Protein AF-A0A4Z0H446-F1 (afdb_monomer)

Radius of gyration: 36.45 Å; Cα contacts (8 Å, |Δi|>4): 95; chains: 1; bounding box: 100×21×108 Å

Sequence (182 aa):
MSPIDVNIVKSCTGIECVTLKDWFSIIGTILGATLGAGLGSLGSYLLFKRKLSEEGKKTKREFHKEYKRVNKLLELVIDQLDQLYSSWESHKEKKPFLVIVSSLLQRVRKEILNIPHQSIPDDIFDNVEELEDEIGCMEANVNFFHIGGEYVEKPKYLIEFKESLDKIKQLRTEIDKFKKDG

Foldseek 3Di:
DDDDDPPPPPPPPDPVPQDVVNVVVVVVVVVCVCVVVVVVVVVVVVVVVVVVVVLVVVLQVLQCVLVVVLLVLLVVLLVLLVVCLVCLVVVNDDLVSLVVSLVSLVVSLVSLVPRPLSSDDPVLSVLSVLLSVLSVVLSVLSVCVSVCDDPPCSVVSSVVSVVSSVSNVVSSVVVVVSNVPD

Structure (mmCIF, N/CA/C/O backbone):
data_AF-A0A4Z0H446-F1
#
_entry.id   AF-A0A4Z0H446-F1
#
loop_
_atom_site.group_PDB
_atom_site.id
_atom_site.type_symbol
_atom_site.label_atom_id
_atom_site.label_alt_id
_atom_site.label_comp_id
_atom_site.label_asym_id
_atom_site.label_entity_id
_atom_site.label_seq_id
_atom_site.pdbx_PDB_ins_code
_atom_site.Cartn_x
_atom_site.Cartn_y
_atom_site.Cartn_z
_atom_site.occupancy
_atom_site.B_iso_or_equiv
_atom_site.auth_seq_id
_atom_site.auth_comp_id
_atom_site.auth_asym_id
_atom_site.auth_atom_id
_atom_site.pdbx_PDB_model_num
ATOM 1 N N . MET A 1 1 ? -81.234 -6.543 77.496 1.00 43.97 1 MET A N 1
ATOM 2 C CA . MET A 1 1 ? 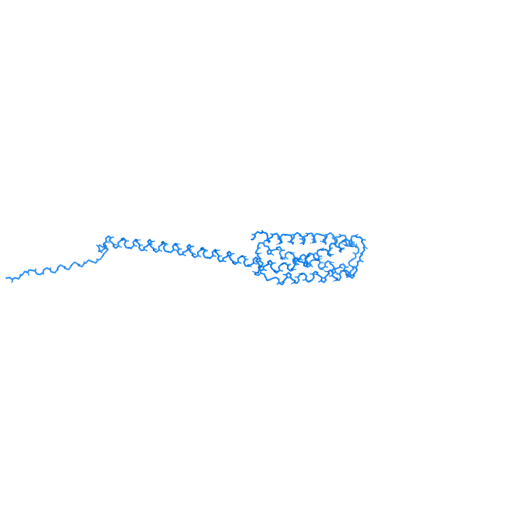-79.917 -6.325 76.861 1.00 43.97 1 MET A CA 1
ATOM 3 C C . MET A 1 1 ? -79.859 -7.129 75.580 1.00 43.97 1 MET A C 1
ATOM 5 O O . MET A 1 1 ? -79.999 -8.340 75.654 1.00 43.97 1 MET A O 1
ATOM 9 N N . SER A 1 2 ? -79.687 -6.459 74.444 1.00 34.81 2 SER A N 1
ATOM 10 C CA . SER A 1 2 ? -78.978 -6.951 73.253 1.00 34.81 2 SER A CA 1
ATOM 11 C C . SER A 1 2 ? -78.765 -5.724 72.357 1.00 34.81 2 SER A C 1
ATOM 13 O O . SER A 1 2 ? -79.753 -5.185 71.857 1.00 34.81 2 SER A O 1
ATOM 15 N N . PRO A 1 3 ? -77.539 -5.185 72.263 1.00 42.91 3 PRO A N 1
ATOM 16 C CA . PRO A 1 3 ? -77.251 -4.054 71.397 1.00 42.91 3 PRO A CA 1
ATOM 17 C C . PRO A 1 3 ? -77.276 -4.492 69.929 1.00 42.91 3 PRO A C 1
ATOM 19 O O . PRO A 1 3 ? -76.995 -5.641 69.600 1.00 42.91 3 PRO A O 1
ATOM 22 N N . ILE A 1 4 ? -77.660 -3.552 69.072 1.00 44.28 4 ILE A N 1
ATOM 23 C CA . ILE A 1 4 ? -77.729 -3.694 67.619 1.00 44.28 4 ILE A CA 1
ATOM 24 C C . ILE A 1 4 ? -76.317 -3.951 67.089 1.00 44.28 4 ILE A C 1
ATOM 26 O O . ILE A 1 4 ? -75.435 -3.110 67.261 1.00 44.28 4 ILE A O 1
ATOM 30 N N . ASP A 1 5 ? -76.122 -5.091 66.432 1.00 38.31 5 ASP A N 1
ATOM 31 C CA . ASP A 1 5 ? -74.859 -5.439 65.788 1.00 38.31 5 ASP A CA 1
ATOM 32 C C . ASP A 1 5 ? -74.827 -4.803 64.391 1.00 38.31 5 ASP A C 1
ATOM 34 O O . ASP A 1 5 ? -75.342 -5.340 63.406 1.00 38.31 5 ASP A O 1
ATOM 38 N N . VAL A 1 6 ? -74.305 -3.577 64.313 1.00 41.94 6 VAL A N 1
ATOM 39 C CA . VAL A 1 6 ? -74.089 -2.892 63.035 1.00 41.94 6 VAL A CA 1
ATOM 40 C C . VAL A 1 6 ? -72.773 -3.401 62.457 1.00 41.94 6 VAL A C 1
ATOM 42 O O . VAL A 1 6 ? -71.707 -2.842 62.709 1.00 41.94 6 VAL A O 1
ATOM 45 N N . ASN A 1 7 ? -72.848 -4.453 61.644 1.00 41.09 7 ASN A N 1
ATOM 46 C CA . ASN A 1 7 ? -71.758 -4.818 60.745 1.00 41.09 7 ASN A CA 1
ATOM 47 C C . ASN A 1 7 ? -71.594 -3.706 59.698 1.00 41.09 7 ASN A C 1
ATOM 49 O O . ASN A 1 7 ? -72.252 -3.700 58.657 1.00 41.09 7 ASN A O 1
ATOM 53 N N . ILE A 1 8 ? -70.716 -2.740 59.973 1.00 39.78 8 ILE A N 1
ATOM 54 C CA . ILE A 1 8 ? -70.256 -1.781 58.969 1.00 39.78 8 ILE A CA 1
ATOM 55 C C . ILE A 1 8 ? -69.277 -2.523 58.055 1.00 39.78 8 ILE A C 1
ATOM 57 O O . ILE A 1 8 ? -68.061 -2.477 58.234 1.00 39.78 8 ILE A O 1
ATOM 61 N N . VAL A 1 9 ? -69.809 -3.207 57.045 1.00 42.16 9 VAL A N 1
ATOM 62 C CA . VAL A 1 9 ? -69.011 -3.650 55.902 1.00 42.16 9 VAL A CA 1
ATOM 63 C C . VAL A 1 9 ? -68.711 -2.408 55.064 1.00 42.16 9 VAL A C 1
ATOM 65 O O . VAL A 1 9 ? -69.478 -2.033 54.182 1.00 42.16 9 VAL A O 1
ATOM 68 N N . LYS A 1 10 ? -67.593 -1.728 55.342 1.00 43.06 10 LYS A N 1
ATOM 69 C CA . LYS A 1 10 ? -67.009 -0.779 54.382 1.00 43.06 10 LYS A CA 1
ATOM 70 C C . LYS A 1 10 ? -66.314 -1.585 53.286 1.00 43.06 10 LYS A C 1
ATOM 72 O O . LYS A 1 10 ? -65.097 -1.738 53.285 1.00 43.06 10 LYS A O 1
ATOM 77 N N . SER A 1 11 ? -67.101 -2.124 52.357 1.00 46.75 11 SER A N 1
ATOM 78 C CA . SER A 1 11 ? -66.591 -2.589 51.071 1.00 46.75 11 SER A CA 1
ATOM 79 C C . SER A 1 11 ? -66.162 -1.363 50.271 1.00 46.75 11 SER A C 1
ATOM 81 O O . SER A 1 11 ? -66.987 -0.648 49.707 1.00 46.75 11 SER A O 1
ATOM 83 N N . CYS A 1 12 ? -64.870 -1.082 50.275 1.00 52.16 12 CYS A N 1
ATOM 84 C CA . CYS A 1 12 ? -64.297 -0.012 49.482 1.00 52.16 12 CYS A CA 1
ATOM 85 C C . CYS A 1 12 ? -63.744 -0.646 48.200 1.00 52.16 12 CYS A C 1
ATOM 87 O O . CYS A 1 12 ? -62.618 -1.135 48.163 1.00 52.16 12 CYS A O 1
ATOM 89 N N . THR A 1 13 ? -64.591 -0.747 47.176 1.00 46.06 13 THR A N 1
ATOM 90 C CA . THR A 1 13 ? -64.233 -1.270 45.851 1.00 46.06 13 THR A CA 1
ATOM 91 C C . THR A 1 13 ? -64.286 -0.132 44.842 1.00 46.06 13 THR A C 1
ATOM 93 O O . THR A 1 13 ? -65.369 0.351 44.522 1.00 46.06 13 THR A O 1
ATOM 96 N N . GLY A 1 14 ? -63.120 0.293 44.353 1.00 50.00 14 GLY A N 1
ATOM 97 C CA . GLY A 1 14 ? -62.977 1.353 43.353 1.00 50.00 14 GLY A CA 1
ATOM 98 C C . GLY A 1 14 ? -61.793 2.286 43.628 1.00 50.00 14 GLY A C 1
ATOM 99 O O . GLY A 1 14 ? -61.148 2.207 44.671 1.00 50.00 14 GLY A O 1
ATOM 100 N N . ILE A 1 15 ? -61.528 3.186 42.675 1.00 49.28 15 ILE A N 1
ATOM 101 C CA . ILE A 1 15 ? -60.398 4.143 42.634 1.00 49.28 15 ILE A CA 1
ATOM 102 C C . ILE A 1 15 ? -60.353 5.074 43.872 1.00 49.28 15 ILE A C 1
ATOM 104 O O . ILE A 1 15 ? -59.318 5.658 44.178 1.00 49.28 15 ILE A O 1
ATOM 108 N N . GLU A 1 16 ? -61.440 5.156 44.641 1.00 46.00 16 GLU A N 1
ATOM 109 C CA . GLU A 1 16 ? -61.551 5.946 45.876 1.00 46.00 16 GLU A CA 1
ATOM 110 C C . GLU A 1 16 ? -60.847 5.325 47.097 1.00 46.00 16 GLU A C 1
ATOM 112 O O . GLU A 1 16 ? -60.746 5.972 48.137 1.00 46.00 16 GLU A O 1
ATOM 117 N N . CYS A 1 17 ? -60.314 4.103 46.977 1.00 52.38 17 CYS A N 1
ATOM 118 C CA . CYS A 1 17 ? -59.539 3.447 48.035 1.00 52.38 17 CYS A CA 1
ATOM 119 C C . CYS A 1 17 ? -58.01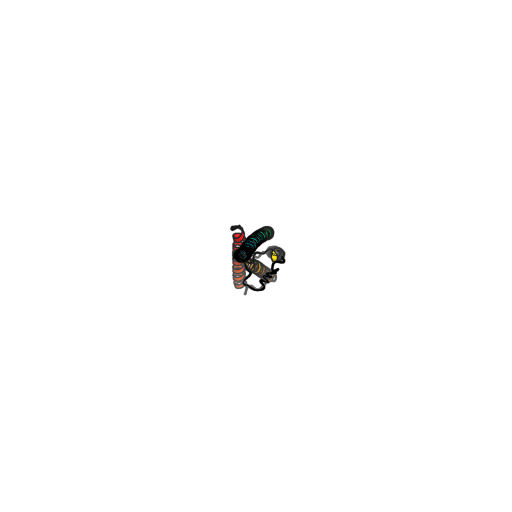4 3.504 47.839 1.00 52.38 17 CYS A C 1
ATOM 121 O O . CYS A 1 17 ? -57.271 2.758 48.475 1.00 52.38 17 CYS A O 1
ATOM 123 N N . VAL A 1 18 ? -57.538 4.394 46.967 1.00 49.47 18 VAL A N 1
ATOM 124 C CA . VAL A 1 18 ? -56.108 4.662 46.788 1.00 49.47 18 VAL A CA 1
ATOM 125 C C . VAL A 1 18 ? -55.708 5.742 47.787 1.00 49.47 18 VAL A C 1
ATOM 127 O O . VAL A 1 18 ? -56.074 6.910 47.641 1.00 49.47 18 VAL A O 1
ATOM 130 N N . THR A 1 19 ? -54.970 5.370 48.833 1.00 58.97 19 THR A N 1
ATOM 131 C CA . THR A 1 19 ? -54.455 6.372 49.772 1.00 58.97 19 THR A CA 1
ATOM 132 C C . THR A 1 19 ? -53.406 7.241 49.071 1.00 58.97 19 THR A C 1
ATOM 134 O O . THR A 1 19 ? -52.717 6.784 48.162 1.00 58.97 19 THR A O 1
ATOM 137 N N . LEU A 1 20 ? -53.230 8.502 49.490 1.00 54.22 20 LEU A N 1
ATOM 138 C CA . LEU A 1 20 ? -52.170 9.393 48.967 1.00 54.22 20 LEU A CA 1
ATOM 139 C C . LEU A 1 20 ? -50.789 8.707 48.930 1.00 54.22 20 LEU A C 1
ATOM 141 O O . LEU A 1 20 ? -49.980 8.966 48.043 1.00 54.22 20 LEU A O 1
ATOM 145 N N . LYS A 1 21 ? -50.546 7.785 49.866 1.00 54.09 21 LYS A N 1
ATOM 146 C CA . LYS A 1 21 ? -49.335 6.968 49.967 1.00 54.09 21 LYS A CA 1
ATOM 147 C C . LYS A 1 21 ? -49.141 6.023 48.770 1.00 54.09 21 LYS A C 1
ATOM 149 O O . LYS A 1 21 ? -48.014 5.868 48.305 1.00 54.09 21 LYS A O 1
ATOM 154 N N . ASP A 1 22 ? -50.222 5.460 48.238 1.00 56.09 22 ASP A N 1
ATOM 155 C CA . ASP A 1 22 ? -50.202 4.578 47.066 1.00 56.09 22 ASP A CA 1
ATOM 156 C C . ASP A 1 22 ? -49.914 5.373 45.783 1.00 56.09 22 ASP A C 1
ATOM 158 O O . ASP A 1 22 ? -49.129 4.931 44.946 1.00 56.09 22 ASP A O 1
ATOM 162 N N . TRP A 1 23 ? -50.434 6.603 45.674 1.00 55.50 23 TRP A N 1
ATOM 163 C CA . TRP A 1 23 ? -50.084 7.529 44.587 1.00 55.50 23 TRP A CA 1
ATOM 164 C C . TRP A 1 23 ? -48.593 7.888 44.581 1.00 55.50 23 TRP A C 1
ATOM 166 O O . TRP A 1 23 ? -47.945 7.815 43.534 1.00 55.50 23 TRP A O 1
ATOM 176 N N . PHE A 1 24 ? -48.015 8.216 45.742 1.00 55.47 24 PHE A N 1
ATOM 177 C CA . PHE A 1 24 ? -46.575 8.479 45.853 1.00 55.47 24 PHE A CA 1
ATOM 178 C C . PHE A 1 24 ? -45.726 7.241 45.543 1.00 55.47 24 PHE A C 1
ATOM 180 O O . PHE A 1 24 ? -44.669 7.370 44.926 1.00 55.47 24 PHE A O 1
ATOM 187 N N . SER A 1 25 ? -46.192 6.045 45.911 1.00 57.53 25 SER A N 1
ATOM 188 C CA . SER A 1 25 ? -45.513 4.786 45.589 1.00 57.53 25 SER A CA 1
ATOM 189 C C . SER A 1 25 ? -45.514 4.500 44.084 1.00 57.53 25 SER A C 1
ATOM 191 O O . SER A 1 25 ? -44.487 4.113 43.526 1.00 57.53 25 SER A O 1
ATOM 193 N N . ILE A 1 26 ? -46.639 4.733 43.400 1.00 55.28 26 ILE A N 1
ATOM 194 C CA . ILE A 1 26 ? -46.759 4.565 41.945 1.00 55.28 26 ILE A CA 1
ATOM 195 C C . ILE A 1 26 ? -45.864 5.576 41.214 1.00 55.28 26 ILE A C 1
ATOM 197 O O . ILE A 1 26 ? -45.078 5.183 40.352 1.00 55.28 26 ILE A O 1
ATOM 201 N N . ILE A 1 27 ? -45.897 6.856 41.601 1.00 59.38 27 ILE A N 1
ATOM 202 C CA . ILE A 1 27 ? -45.040 7.898 41.009 1.00 59.38 27 ILE A CA 1
ATOM 203 C C . ILE A 1 27 ? -43.555 7.602 41.271 1.00 59.38 27 ILE A C 1
ATOM 205 O O . ILE A 1 27 ? -42.738 7.699 40.357 1.00 59.38 27 ILE A O 1
ATOM 209 N N . GLY A 1 28 ? -43.201 7.183 42.489 1.00 54.12 28 GLY A N 1
ATOM 210 C CA . GLY A 1 28 ? -41.834 6.811 42.858 1.00 54.12 28 GLY A CA 1
ATOM 211 C C . GLY A 1 28 ? -41.315 5.596 42.089 1.00 54.12 28 GLY A C 1
ATOM 212 O O . GLY A 1 28 ? -40.151 5.570 41.697 1.00 54.12 28 GLY A O 1
ATOM 213 N N . THR A 1 29 ? -42.183 4.627 41.797 1.00 60.09 29 THR A N 1
ATOM 214 C CA . THR A 1 29 ? -41.830 3.440 41.004 1.00 60.09 29 THR A CA 1
ATOM 215 C C . THR A 1 29 ? -41.655 3.792 39.527 1.00 60.09 29 THR A C 1
ATOM 217 O O . THR A 1 29 ? -40.709 3.322 38.902 1.00 60.09 29 THR A O 1
ATOM 220 N N . ILE A 1 30 ? -42.496 4.672 38.972 1.00 52.66 30 ILE A N 1
ATOM 221 C CA . ILE A 1 30 ? -42.366 5.157 37.587 1.00 52.66 30 ILE A CA 1
ATOM 222 C C . ILE A 1 30 ? -41.094 6.004 37.423 1.00 52.66 30 ILE A C 1
ATOM 224 O O . ILE A 1 30 ? -40.336 5.797 36.473 1.00 52.66 30 ILE A O 1
ATOM 228 N N . LEU A 1 31 ? -40.813 6.918 38.357 1.00 51.50 31 LEU A N 1
ATOM 229 C CA . LEU A 1 31 ? -39.588 7.728 38.355 1.00 51.50 31 LEU A CA 1
ATOM 230 C C . LEU A 1 31 ? -38.332 6.876 38.586 1.00 51.50 31 LEU A C 1
ATOM 232 O O . LEU A 1 31 ? -37.331 7.055 37.900 1.00 51.50 31 LEU A O 1
ATOM 236 N N . GLY A 1 32 ? -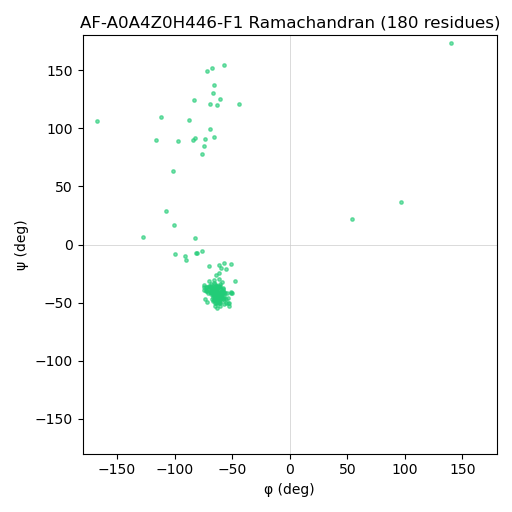38.387 5.907 39.501 1.00 55.62 32 GLY A N 1
ATOM 237 C CA . GLY A 1 32 ? -37.297 4.961 39.739 1.00 55.62 32 GLY A CA 1
ATOM 238 C C . GLY A 1 32 ? -37.021 4.063 38.532 1.00 55.62 32 GLY A C 1
ATOM 239 O O . GLY A 1 32 ? -35.865 3.863 38.169 1.00 55.62 32 GLY A O 1
ATOM 240 N N . ALA A 1 33 ? -38.067 3.577 37.858 1.00 56.19 33 ALA A N 1
ATOM 241 C CA . ALA A 1 33 ? -37.942 2.762 36.653 1.00 56.19 33 ALA A CA 1
ATOM 242 C C . ALA A 1 33 ? -37.400 3.566 35.462 1.00 56.19 33 ALA A C 1
ATOM 244 O O . ALA A 1 33 ? -36.548 3.070 34.731 1.00 56.19 33 ALA A O 1
ATOM 245 N N . THR A 1 34 ? -37.838 4.814 35.278 1.00 56.41 34 THR A N 1
ATOM 246 C CA . THR A 1 34 ? -37.353 5.687 34.192 1.00 56.41 34 THR A CA 1
ATOM 247 C C . THR A 1 34 ? -35.926 6.171 34.421 1.00 56.41 34 THR A C 1
ATOM 249 O O . THR A 1 34 ? -35.131 6.155 33.485 1.00 56.41 34 THR A O 1
ATOM 252 N N . LEU A 1 35 ? -35.551 6.526 35.654 1.00 56.50 35 LEU A N 1
ATOM 253 C CA . LEU A 1 35 ? -34.166 6.858 35.998 1.00 56.50 35 LEU A CA 1
ATOM 254 C C . LEU A 1 35 ? -33.258 5.624 35.938 1.00 56.50 35 LEU A C 1
ATOM 256 O O . LEU A 1 35 ? -32.149 5.711 35.419 1.00 56.50 35 LEU A O 1
ATOM 260 N N . GLY A 1 36 ? -33.734 4.466 36.402 1.00 59.03 36 GLY A N 1
ATOM 261 C CA . GLY A 1 36 ? -33.017 3.194 36.311 1.00 59.03 36 GLY A CA 1
ATOM 262 C C . GLY A 1 36 ? -32.798 2.744 34.864 1.00 59.03 36 GLY A C 1
ATOM 263 O O . GLY A 1 36 ? -31.685 2.366 34.502 1.00 59.03 36 GLY A O 1
ATOM 264 N N . ALA A 1 37 ? -33.816 2.859 34.007 1.00 59.25 37 ALA A N 1
ATOM 265 C CA . ALA A 1 37 ? -33.705 2.585 32.574 1.00 59.25 37 ALA A CA 1
ATOM 266 C C . ALA A 1 37 ? -32.840 3.631 31.850 1.00 59.25 37 ALA A C 1
ATOM 268 O O . ALA A 1 37 ? -32.027 3.278 30.997 1.00 59.25 37 ALA A O 1
ATOM 269 N N . GLY A 1 38 ? -32.951 4.909 32.224 1.00 57.12 38 GLY A N 1
ATOM 270 C CA . GLY A 1 38 ? -32.124 5.995 31.700 1.00 57.12 38 GLY A CA 1
ATOM 271 C C . GLY A 1 38 ? -30.642 5.783 32.007 1.00 57.12 38 GLY A C 1
ATOM 272 O O . GLY A 1 38 ? -29.819 5.776 31.095 1.00 57.12 38 GLY A O 1
ATOM 273 N N . LEU A 1 39 ? -30.300 5.501 33.264 1.00 60.22 39 LEU A N 1
ATOM 274 C CA . LEU A 1 39 ? -28.931 5.193 33.687 1.00 60.22 39 LEU A CA 1
ATOM 275 C C . LEU A 1 39 ? -28.429 3.861 33.114 1.00 60.22 39 LEU A C 1
ATOM 277 O O . LEU A 1 39 ? -27.267 3.772 32.721 1.00 60.22 39 LEU A O 1
ATOM 281 N N . GLY A 1 40 ? -29.296 2.851 32.998 1.00 64.50 40 GLY A N 1
ATOM 282 C CA . GLY A 1 40 ? -28.973 1.578 32.352 1.00 64.50 40 GLY A CA 1
ATOM 283 C C . GLY A 1 40 ? -28.645 1.737 30.864 1.00 64.50 40 GLY A C 1
ATOM 284 O O . GLY A 1 40 ? -27.652 1.187 30.387 1.00 64.50 40 GLY A O 1
ATOM 285 N N . SER A 1 41 ? -29.422 2.546 30.138 1.00 66.62 41 SER A N 1
ATOM 286 C CA . SER A 1 41 ? -29.190 2.839 28.717 1.00 66.62 41 SER A CA 1
ATOM 287 C C . SER A 1 41 ? -27.934 3.687 28.489 1.00 66.62 41 SER A C 1
ATOM 289 O O . SER A 1 41 ? -27.140 3.371 27.607 1.00 66.62 41 SER A O 1
ATOM 291 N N . LEU A 1 42 ? -27.683 4.693 29.336 1.00 66.62 42 LEU A N 1
ATOM 292 C CA . LEU A 1 42 ? -26.456 5.496 29.319 1.00 66.62 42 LEU A CA 1
ATOM 293 C C . LEU A 1 42 ? -25.217 4.659 29.656 1.00 66.62 42 LEU A C 1
ATOM 295 O O . LEU A 1 42 ? -24.189 4.788 28.993 1.00 66.62 42 LEU A O 1
ATOM 299 N N . GLY A 1 43 ? -25.315 3.769 30.647 1.00 68.56 43 GLY A N 1
ATOM 300 C CA . GLY A 1 43 ? -24.253 2.824 30.990 1.00 68.56 43 GLY A CA 1
ATOM 301 C C . GLY A 1 43 ? -23.949 1.861 29.841 1.00 68.56 43 GLY A C 1
ATOM 302 O O . GLY A 1 43 ? -22.788 1.688 29.474 1.00 68.56 43 GLY A O 1
ATOM 303 N N . SER A 1 44 ? -24.985 1.296 29.213 1.00 68.62 44 SER A N 1
ATOM 304 C CA . SER A 1 44 ? -24.850 0.438 28.029 1.00 68.62 44 SER A CA 1
ATOM 305 C C . SER A 1 44 ? -24.230 1.188 26.844 1.00 68.62 44 SER A C 1
ATOM 307 O O . SER A 1 44 ? -23.298 0.683 26.221 1.00 68.62 44 SER A O 1
ATOM 309 N N . TYR A 1 45 ? -24.660 2.427 26.591 1.00 71.25 45 TYR A N 1
ATOM 310 C CA . TYR A 1 45 ? -24.100 3.287 25.549 1.00 71.25 45 TYR A CA 1
ATOM 311 C C . TYR A 1 45 ? -22.617 3.602 25.785 1.00 71.25 45 TYR A C 1
ATOM 313 O O . TYR A 1 45 ? -21.811 3.507 24.860 1.00 71.25 45 TYR A O 1
ATOM 321 N N . LEU A 1 46 ? -22.222 3.933 27.019 1.00 75.25 46 LEU A N 1
ATOM 322 C CA . LEU A 1 46 ? -20.821 4.190 27.365 1.00 75.25 46 LEU A CA 1
ATOM 323 C C . LEU A 1 46 ? -19.947 2.941 27.202 1.00 75.25 46 LEU A C 1
ATOM 325 O O . LEU A 1 46 ? -18.836 3.039 26.678 1.00 75.25 46 LEU A O 1
ATOM 329 N N . LEU A 1 47 ? -20.447 1.769 27.607 1.00 74.50 47 LEU A N 1
ATOM 330 C CA . LEU A 1 47 ? -19.755 0.492 27.413 1.00 74.50 47 LEU A CA 1
ATOM 331 C C . LEU A 1 47 ? -19.622 0.142 25.928 1.00 74.50 47 LEU A C 1
ATOM 333 O O . LEU A 1 47 ? -18.541 -0.246 25.488 1.00 74.50 47 LEU A O 1
ATOM 337 N N . PHE A 1 48 ? -20.684 0.337 25.146 1.00 73.19 48 PHE A N 1
ATOM 338 C CA . PHE A 1 48 ? -20.671 0.133 23.700 1.00 73.19 48 PHE A CA 1
ATOM 339 C C . PHE A 1 48 ? -19.677 1.072 23.009 1.00 73.19 48 PHE A C 1
ATOM 341 O O . PHE A 1 48 ? -18.821 0.621 22.250 1.00 73.19 48 PHE A O 1
ATOM 348 N N . LYS A 1 49 ? -19.701 2.366 23.348 1.00 74.38 49 LYS A 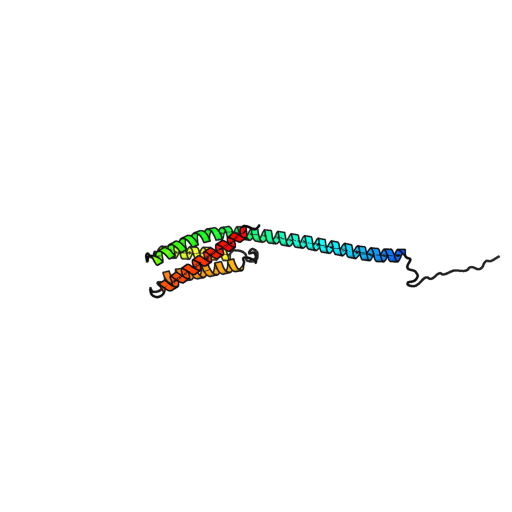N 1
ATOM 349 C CA . LYS A 1 49 ? -18.759 3.363 22.825 1.00 74.38 49 LYS A CA 1
ATOM 350 C C . LYS A 1 49 ? -17.309 3.015 23.166 1.00 74.38 49 LYS A C 1
ATOM 352 O O . LYS A 1 49 ? -16.423 3.161 22.326 1.00 74.38 49 LYS A O 1
ATOM 357 N N . ARG A 1 50 ? -17.054 2.538 24.389 1.00 79.06 50 ARG A N 1
ATOM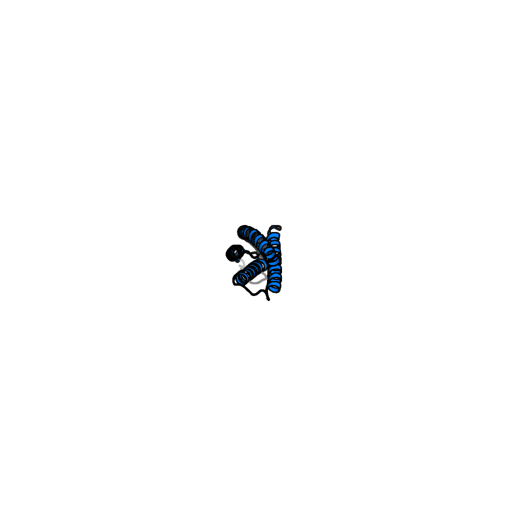 358 C CA . ARG A 1 50 ? -15.723 2.081 24.804 1.00 79.06 50 ARG A CA 1
ATOM 359 C C . ARG A 1 50 ? -15.279 0.856 24.008 1.00 79.06 50 ARG A C 1
ATOM 361 O O . ARG A 1 50 ? -14.150 0.846 23.530 1.00 79.06 50 ARG A O 1
ATOM 368 N N . LYS A 1 51 ? -16.165 -0.125 23.822 1.00 76.00 51 LYS A N 1
ATOM 369 C CA . LYS A 1 51 ? -15.888 -1.330 23.033 1.00 76.00 51 LYS A CA 1
ATOM 370 C C . LYS A 1 51 ? -15.548 -0.990 21.579 1.00 76.00 51 LYS A C 1
ATOM 372 O O . LYS A 1 51 ? -14.515 -1.437 21.102 1.00 76.00 51 LYS A O 1
ATOM 377 N N . LEU A 1 52 ? -16.325 -0.119 20.929 1.00 79.62 52 LEU A N 1
ATOM 378 C CA . LEU A 1 52 ? -16.024 0.365 19.574 1.00 79.62 52 LEU A CA 1
ATOM 379 C C . LEU A 1 52 ? -14.661 1.067 19.495 1.00 79.62 52 LEU A C 1
ATOM 381 O O . LEU A 1 52 ? -13.903 0.869 18.549 1.00 79.62 52 LEU A O 1
ATOM 385 N N . SER A 1 53 ? -14.317 1.872 20.505 1.00 79.19 53 SER A N 1
ATOM 386 C CA . SER A 1 53 ? -13.009 2.533 20.562 1.00 79.19 53 SER A CA 1
ATOM 387 C C . SER A 1 53 ? -11.855 1.537 20.732 1.00 79.19 53 SER A C 1
ATOM 389 O O . SER A 1 53 ? -10.805 1.698 20.108 1.00 79.19 53 SER A O 1
ATOM 391 N N . G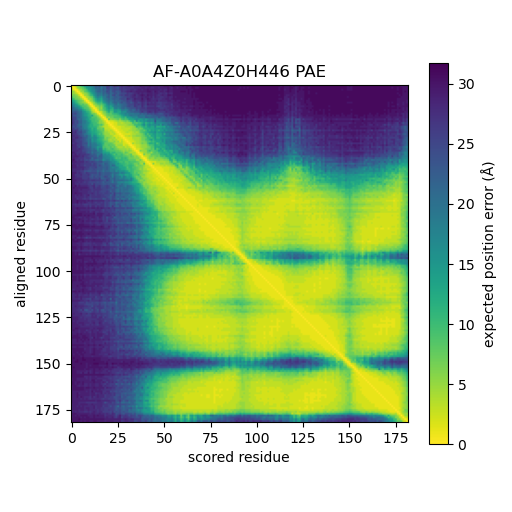LU A 1 54 ? -12.026 0.513 21.570 1.00 81.94 54 GLU A N 1
ATOM 392 C CA . GLU A 1 54 ? -11.031 -0.544 21.779 1.00 81.94 54 GLU A CA 1
ATOM 393 C C . GLU A 1 54 ? -10.868 -1.427 20.532 1.00 81.94 54 GLU A C 1
ATOM 395 O O . GLU A 1 54 ? -9.735 -1.727 20.150 1.00 81.94 54 GLU A O 1
ATOM 400 N N . GLU A 1 55 ? -11.968 -1.767 19.855 1.00 80.31 55 GLU A N 1
ATOM 401 C CA . GLU A 1 55 ? -11.965 -2.481 18.573 1.00 80.31 55 GLU A CA 1
ATOM 402 C C . GLU A 1 55 ? -11.251 -1.667 17.491 1.00 80.31 55 GLU A C 1
ATOM 404 O O . GLU A 1 55 ? -10.299 -2.165 16.897 1.00 80.31 55 GLU A O 1
ATOM 409 N N . GLY A 1 56 ? -11.581 -0.381 17.329 1.00 78.88 56 GLY A N 1
ATOM 410 C CA . GLY A 1 56 ? -10.890 0.493 16.376 1.00 78.88 56 GLY A CA 1
ATOM 411 C C . GLY A 1 56 ? -9.383 0.593 16.644 1.00 78.88 56 GLY A C 1
ATOM 412 O O . GLY A 1 56 ? -8.573 0.504 15.722 1.00 78.88 56 GLY A O 1
ATOM 413 N N . LYS A 1 57 ? -8.965 0.698 17.914 1.00 82.19 57 LYS A N 1
ATOM 414 C CA . LYS A 1 57 ? -7.535 0.680 18.285 1.00 82.19 57 LYS A CA 1
ATOM 415 C C . LYS A 1 57 ? -6.863 -0.648 17.945 1.00 82.19 57 LYS A C 1
ATOM 417 O O . LYS A 1 57 ? -5.695 -0.650 17.550 1.00 82.19 57 LYS A O 1
ATOM 422 N N . LYS A 1 58 ? -7.563 -1.768 18.125 1.00 84.25 58 LYS A N 1
ATOM 423 C CA . LYS A 1 58 ? -7.057 -3.099 17.785 1.00 84.25 58 LYS A CA 1
ATOM 424 C C . LYS A 1 58 ? -6.879 -3.240 16.272 1.00 84.25 58 LYS A C 1
ATOM 426 O O . LYS A 1 58 ? -5.774 -3.573 15.854 1.00 84.25 58 LYS A O 1
ATOM 431 N N . THR A 1 59 ? -7.888 -2.874 15.481 1.00 84.44 59 THR A N 1
ATOM 432 C CA . THR A 1 59 ? -7.836 -2.866 14.010 1.00 84.44 59 THR A CA 1
ATOM 433 C C . THR A 1 59 ? -6.662 -2.028 13.503 1.00 84.44 59 THR A C 1
ATOM 435 O O . THR A 1 59 ? -5.811 -2.537 12.780 1.00 84.44 59 THR A O 1
ATOM 438 N N . LYS A 1 60 ? -6.502 -0.785 13.989 1.00 86.12 60 LYS A N 1
ATOM 439 C CA . LYS A 1 60 ? -5.362 0.077 13.615 1.00 86.12 60 LYS A CA 1
ATOM 440 C C . LYS A 1 60 ? -3.999 -0.553 13.931 1.00 86.12 60 LYS A C 1
ATOM 442 O O . LYS A 1 60 ? -3.056 -0.423 13.150 1.00 86.12 60 LYS A O 1
ATOM 447 N N . ARG A 1 61 ? -3.864 -1.226 15.081 1.00 86.44 61 ARG A N 1
ATOM 448 C CA . ARG A 1 61 ? -2.614 -1.903 15.474 1.00 86.44 61 ARG A CA 1
ATOM 449 C C . ARG A 1 61 ? -2.313 -3.114 14.598 1.00 86.44 61 ARG A C 1
ATOM 451 O O . ARG A 1 61 ? -1.155 -3.306 14.225 1.00 86.44 61 ARG A O 1
ATOM 458 N N . GLU A 1 62 ? -3.325 -3.921 14.301 1.00 87.62 62 GLU A N 1
ATOM 459 C CA . GLU A 1 62 ? -3.201 -5.087 13.425 1.00 87.62 62 GLU A CA 1
ATOM 460 C C . GLU A 1 62 ? -2.820 -4.652 12.009 1.00 87.62 62 GLU A C 1
ATOM 462 O O . GLU A 1 62 ? -1.795 -5.111 11.502 1.00 87.62 62 GLU A O 1
ATOM 467 N N . PHE A 1 63 ? -3.520 -3.658 11.452 1.00 90.75 63 PHE A N 1
ATOM 468 C CA . PHE A 1 63 ? -3.163 -3.043 10.176 1.00 90.75 63 PHE A CA 1
ATOM 469 C C . PHE A 1 63 ? -1.713 -2.568 10.147 1.00 90.75 63 PHE A C 1
ATOM 471 O O . PHE A 1 63 ? -0.945 -2.943 9.267 1.00 90.75 63 PHE A O 1
ATOM 478 N N . HIS A 1 64 ? -1.300 -1.767 11.136 1.00 89.50 64 HIS A N 1
ATOM 479 C CA . HIS A 1 64 ? 0.054 -1.217 11.184 1.00 89.50 64 HIS A CA 1
ATOM 480 C C . HIS A 1 64 ? 1.114 -2.319 11.156 1.00 89.50 64 HIS A C 1
ATOM 482 O O . HIS A 1 64 ? 2.157 -2.165 10.518 1.00 89.50 64 HIS A O 1
ATOM 488 N N . LYS A 1 65 ? 0.878 -3.415 11.883 1.00 88.62 65 LYS A N 1
ATOM 489 C CA . LYS A 1 65 ? 1.808 -4.539 11.954 1.00 88.62 65 LYS A CA 1
ATOM 490 C C . LYS A 1 65 ? 1.983 -5.199 10.588 1.00 88.62 65 LYS A C 1
ATOM 492 O O . LYS A 1 65 ? 3.129 -5.438 10.201 1.00 88.62 65 LYS A O 1
ATOM 497 N N . GLU A 1 66 ? 0.889 -5.459 9.878 1.00 89.00 66 GLU A N 1
ATOM 498 C CA . GLU A 1 66 ? 0.940 -6.080 8.552 1.00 89.00 66 GLU A CA 1
ATOM 499 C C . GLU A 1 66 ? 1.477 -5.098 7.501 1.00 89.00 66 GLU A C 1
ATOM 501 O O . GLU A 1 66 ? 2.488 -5.376 6.849 1.00 89.00 66 GLU A O 1
ATOM 506 N N . TYR A 1 67 ? 0.938 -3.877 7.446 1.00 91.69 67 TYR A N 1
ATOM 507 C CA . TYR A 1 67 ? 1.370 -2.846 6.502 1.00 91.69 67 TYR A CA 1
ATOM 508 C C . TYR A 1 67 ? 2.840 -2.442 6.683 1.00 91.69 67 TYR A C 1
ATOM 510 O O . TYR A 1 67 ? 3.519 -2.109 5.720 1.00 91.69 67 TYR A O 1
ATOM 518 N N . LYS A 1 68 ? 3.413 -2.518 7.894 1.00 90.06 68 LYS A N 1
ATOM 519 C CA . LYS A 1 68 ? 4.848 -2.243 8.107 1.00 90.06 68 LYS A CA 1
ATOM 520 C C . LYS A 1 68 ? 5.759 -3.169 7.296 1.00 90.06 68 LYS A C 1
ATOM 522 O O . LYS A 1 68 ? 6.857 -2.750 6.928 1.00 90.06 68 LYS A O 1
ATOM 527 N N . ARG A 1 69 ? 5.353 -4.419 7.054 1.00 86.69 69 ARG A N 1
ATOM 528 C CA . ARG A 1 69 ? 6.124 -5.363 6.229 1.00 86.69 69 ARG A CA 1
ATOM 529 C C . ARG A 1 69 ? 6.024 -4.986 4.758 1.00 86.69 69 ARG A C 1
ATOM 531 O O . ARG A 1 69 ? 7.057 -4.866 4.104 1.00 86.69 69 ARG A O 1
ATOM 538 N N . VAL A 1 70 ? 4.805 -4.713 4.300 1.00 92.00 70 VAL A N 1
ATOM 539 C CA . VAL A 1 70 ? 4.516 -4.248 2.941 1.00 92.00 70 VAL A CA 1
ATOM 540 C C . VAL A 1 70 ? 5.271 -2.959 2.631 1.00 92.00 70 VAL A C 1
ATOM 542 O O . VAL A 1 70 ? 5.964 -2.887 1.624 1.00 92.00 70 VAL A O 1
ATOM 545 N N . ASN A 1 71 ? 5.249 -1.984 3.541 1.00 91.69 71 ASN A N 1
ATOM 546 C CA . ASN A 1 71 ? 5.886 -0.682 3.357 1.00 91.69 71 ASN A CA 1
ATOM 547 C C . ASN A 1 71 ? 7.393 -0.775 3.088 1.00 91.69 71 ASN A C 1
ATOM 549 O O . ASN A 1 71 ? 7.920 -0.057 2.248 1.00 91.69 71 ASN A O 1
ATOM 553 N N . LYS A 1 72 ? 8.095 -1.699 3.755 1.00 89.75 72 LYS A N 1
ATOM 554 C CA . LYS A 1 72 ? 9.525 -1.925 3.494 1.00 89.75 72 LYS A CA 1
ATOM 555 C C . LYS A 1 72 ? 9.781 -2.475 2.095 1.00 89.75 72 LYS A C 1
ATOM 557 O O . LYS A 1 72 ? 10.793 -2.157 1.485 1.00 89.75 72 LYS A O 1
ATOM 562 N N . LEU A 1 73 ? 8.897 -3.341 1.604 1.00 90.19 73 LEU A N 1
ATOM 563 C CA . LEU A 1 73 ? 9.011 -3.873 0.250 1.00 90.19 73 LEU A CA 1
ATOM 564 C C . LEU A 1 73 ? 8.611 -2.818 -0.790 1.00 90.19 73 LEU A C 1
ATOM 566 O O . LEU A 1 73 ? 9.260 -2.736 -1.826 1.00 90.19 73 LEU A O 1
ATOM 570 N N . LEU A 1 74 ? 7.612 -1.983 -0.487 1.00 92.56 74 LEU A N 1
ATOM 571 C CA . LEU A 1 74 ? 7.225 -0.829 -1.300 1.00 92.56 74 LEU A CA 1
ATOM 572 C C . LEU A 1 74 ? 8.373 0.163 -1.462 1.00 92.56 74 LEU A C 1
ATOM 574 O O . LEU A 1 74 ? 8.630 0.583 -2.579 1.00 92.56 74 LEU A O 1
ATOM 578 N N . GLU A 1 75 ? 9.086 0.503 -0.386 1.00 92.12 75 GLU A N 1
ATOM 579 C CA . GLU A 1 75 ? 10.284 1.356 -0.449 1.00 92.12 75 GLU A CA 1
ATOM 580 C C . GLU A 1 75 ? 11.307 0.811 -1.446 1.00 92.12 75 GLU A C 1
ATOM 582 O O . GLU A 1 75 ? 11.733 1.518 -2.355 1.00 92.12 75 GLU A O 1
ATOM 587 N N . LEU A 1 76 ? 11.634 -0.478 -1.324 1.00 88.81 76 LEU A N 1
ATOM 588 C CA . LEU A 1 76 ? 12.571 -1.133 -2.230 1.00 88.81 76 LEU A CA 1
ATOM 589 C C . LEU A 1 76 ? 12.061 -1.127 -3.673 1.00 88.81 76 LEU A C 1
ATOM 591 O O . LEU A 1 76 ? 12.831 -0.848 -4.584 1.00 88.81 76 LEU A O 1
ATOM 595 N N . VAL A 1 77 ? 10.782 -1.432 -3.897 1.00 90.62 77 VAL A N 1
ATOM 596 C CA . VAL A 1 77 ? 10.191 -1.431 -5.241 1.00 90.62 77 VAL A CA 1
ATOM 597 C C . VAL A 1 77 ? 10.212 -0.038 -5.851 1.00 90.62 77 VAL A C 1
ATOM 599 O O . VAL A 1 77 ? 10.640 0.095 -6.990 1.00 90.62 77 VAL A O 1
ATOM 602 N N . ILE A 1 78 ? 9.824 0.991 -5.102 1.00 92.75 78 ILE A N 1
ATOM 603 C CA . ILE A 1 78 ? 9.845 2.383 -5.557 1.00 92.75 78 ILE A CA 1
ATOM 604 C C . ILE A 1 78 ? 11.257 2.778 -6.002 1.00 92.75 78 ILE A C 1
ATOM 606 O O . ILE A 1 78 ? 11.419 3.275 -7.116 1.00 92.75 78 ILE A O 1
ATOM 610 N N . ASP A 1 79 ? 12.280 2.474 -5.197 1.00 91.00 79 ASP A N 1
ATOM 611 C CA . ASP A 1 79 ? 13.675 2.768 -5.544 1.00 91.00 79 ASP A CA 1
ATOM 612 C C . ASP A 1 79 ? 14.111 2.059 -6.838 1.00 91.00 79 ASP A C 1
ATOM 614 O O . ASP A 1 79 ? 14.849 2.618 -7.654 1.00 91.00 79 ASP A O 1
ATOM 618 N N . GLN A 1 80 ? 13.664 0.816 -7.048 1.00 88.56 80 GLN A N 1
ATOM 619 C CA . GLN A 1 80 ? 13.969 0.067 -8.269 1.00 88.56 80 GLN A CA 1
ATOM 620 C C . GLN A 1 80 ? 13.196 0.596 -9.487 1.00 88.56 80 GLN A C 1
ATOM 622 O O . GLN A 1 80 ? 13.757 0.642 -10.582 1.00 88.56 80 GLN A O 1
ATOM 627 N N . LEU A 1 81 ? 11.943 1.028 -9.314 1.00 89.69 81 LEU A N 1
ATOM 628 C CA . LEU A 1 81 ? 11.138 1.649 -10.369 1.00 89.69 81 LEU A CA 1
ATOM 629 C C . LEU A 1 81 ? 11.719 3.003 -10.793 1.00 89.69 81 LEU A C 1
ATOM 631 O O . LEU A 1 81 ? 11.793 3.276 -11.988 1.00 89.69 81 LEU A O 1
ATOM 635 N N . ASP A 1 82 ? 12.211 3.817 -9.854 1.00 90.31 82 ASP A N 1
ATOM 636 C CA . ASP A 1 82 ? 12.906 5.077 -10.160 1.00 90.31 82 ASP A CA 1
ATOM 637 C C . ASP A 1 82 ? 14.195 4.832 -10.968 1.00 90.31 82 ASP A C 1
ATOM 639 O O . ASP A 1 82 ? 14.478 5.526 -11.954 1.00 90.31 82 ASP A O 1
ATOM 643 N N . GLN A 1 83 ? 14.974 3.812 -10.591 1.00 87.69 83 GLN A N 1
ATOM 644 C CA . GLN A 1 83 ? 16.157 3.398 -11.353 1.00 87.69 83 GLN A CA 1
ATOM 645 C C . GLN A 1 83 ? 15.784 2.892 -12.749 1.00 87.69 83 GLN A C 1
ATOM 647 O O . GLN A 1 83 ? 16.486 3.190 -13.721 1.00 87.69 83 GLN A O 1
ATOM 652 N N . LEU A 1 84 ? 14.682 2.146 -12.857 1.00 86.12 84 LEU A N 1
ATOM 653 C CA . LEU A 1 84 ? 14.193 1.628 -14.126 1.00 86.12 84 LEU A CA 1
ATOM 654 C C . LEU A 1 84 ? 13.767 2.767 -15.056 1.00 86.12 84 LEU A C 1
ATOM 656 O O . LEU A 1 84 ? 14.262 2.834 -16.182 1.00 86.12 84 LEU A O 1
ATOM 660 N N . TYR A 1 85 ? 12.948 3.695 -14.560 1.00 86.88 85 TYR A N 1
ATOM 661 C CA . TYR A 1 85 ? 12.533 4.900 -15.277 1.00 86.88 85 TYR A CA 1
ATOM 662 C C . TYR A 1 85 ? 13.742 5.677 -15.814 1.00 86.88 85 TYR A C 1
ATOM 664 O O . TYR A 1 85 ? 13.847 5.922 -17.017 1.00 86.88 85 TYR A O 1
ATOM 672 N N . SER A 1 86 ? 14.725 5.947 -14.949 1.00 85.81 86 SER A N 1
ATOM 673 C CA . SER A 1 86 ? 15.964 6.648 -15.321 1.00 85.81 86 SER A CA 1
ATOM 674 C C . SER A 1 86 ? 16.766 5.895 -16.397 1.00 85.81 86 SER A C 1
ATOM 676 O O . SER A 1 86 ? 17.396 6.489 -17.279 1.00 85.81 86 SER A O 1
ATOM 678 N N . SER A 1 87 ? 16.765 4.558 -16.354 1.00 81.94 87 SER A N 1
ATOM 679 C CA . SER A 1 87 ? 17.442 3.723 -17.356 1.00 81.94 87 SER A CA 1
ATOM 680 C C . SER A 1 87 ? 16.745 3.761 -18.719 1.00 81.94 87 SER A C 1
ATOM 682 O O . SER A 1 87 ? 17.412 3.782 -19.758 1.00 81.94 87 SER A O 1
ATOM 684 N N . TRP A 1 88 ? 15.412 3.821 -18.726 1.00 80.69 88 TRP A N 1
ATOM 685 C CA . TRP A 1 88 ? 14.622 3.911 -19.946 1.00 80.69 88 TRP A CA 1
ATOM 686 C C . TRP A 1 88 ? 14.716 5.286 -20.597 1.00 80.69 88 TRP A C 1
ATOM 688 O O . TRP A 1 88 ? 14.853 5.337 -21.825 1.00 80.69 88 TRP A O 1
ATOM 698 N N . GLU A 1 89 ? 14.707 6.356 -19.797 1.00 78.81 89 GLU A N 1
ATOM 699 C CA . GLU A 1 89 ? 14.926 7.739 -20.237 1.00 78.81 89 GLU A CA 1
ATOM 700 C C . GLU A 1 89 ? 16.320 7.906 -20.864 1.00 78.81 89 GLU A C 1
ATOM 702 O O . GLU A 1 89 ? 16.472 8.488 -21.933 1.00 78.81 89 GLU A O 1
ATOM 707 N N . SER A 1 90 ? 17.345 7.295 -20.262 1.00 79.12 90 SER A N 1
ATOM 708 C CA . SER A 1 90 ? 18.724 7.336 -20.773 1.00 79.12 90 SER A CA 1
ATOM 709 C C . SER A 1 90 ? 19.033 6.324 -21.888 1.00 79.12 90 SER A C 1
ATOM 711 O O . SER A 1 90 ? 20.190 6.203 -22.296 1.00 79.12 90 SER A O 1
ATOM 713 N N . HIS A 1 91 ? 18.030 5.586 -22.381 1.00 68.94 91 HIS A N 1
ATOM 714 C CA . HIS A 1 91 ? 18.165 4.522 -23.391 1.00 68.94 91 HIS A CA 1
ATOM 715 C C . HIS A 1 91 ? 19.187 3.417 -23.039 1.00 68.94 91 HIS A C 1
ATOM 717 O O . HIS A 1 91 ? 19.659 2.697 -23.920 1.00 68.94 91 HIS A O 1
ATOM 723 N N . LYS A 1 92 ? 19.522 3.241 -21.755 1.00 65.94 92 LYS A N 1
ATOM 724 C CA . LYS A 1 92 ? 20.453 2.215 -21.254 1.00 65.94 92 LYS A CA 1
ATOM 725 C C . LYS A 1 92 ? 19.679 1.048 -20.660 1.00 65.94 92 LYS A C 1
ATOM 727 O O . LYS A 1 92 ? 19.753 0.771 -19.463 1.00 65.94 92 LYS A O 1
ATOM 732 N N . GLU A 1 93 ? 18.914 0.378 -21.508 1.00 64.69 93 GLU A N 1
ATOM 733 C CA . GLU A 1 93 ? 18.020 -0.685 -21.070 1.00 64.69 93 GLU A CA 1
ATOM 734 C C . GLU A 1 93 ? 18.794 -1.903 -20.537 1.00 64.69 93 GLU A C 1
ATOM 736 O O . GLU A 1 93 ? 19.720 -2.412 -21.173 1.00 64.69 93 GLU A O 1
ATOM 741 N N . LYS A 1 94 ? 18.412 -2.389 -19.350 1.00 65.50 94 LYS A N 1
ATOM 742 C CA . LYS A 1 94 ? 19.018 -3.566 -18.711 1.00 65.50 94 LYS A CA 1
ATOM 743 C C . LYS A 1 94 ? 17.981 -4.679 -18.585 1.00 65.50 94 LYS A C 1
ATOM 745 O O . LYS A 1 94 ? 17.309 -4.788 -17.568 1.00 65.50 94 LYS A O 1
ATOM 750 N N . LYS A 1 95 ? 17.872 -5.556 -19.588 1.00 66.75 95 LYS A N 1
ATOM 751 C CA . LYS A 1 95 ? 16.881 -6.656 -19.597 1.00 66.75 95 LYS A CA 1
ATOM 752 C C . LYS A 1 95 ? 16.846 -7.528 -18.323 1.00 66.75 95 LYS A C 1
ATOM 754 O O . LYS A 1 95 ? 15.745 -7.808 -17.859 1.00 66.75 95 LYS A O 1
ATOM 759 N N . PRO A 1 96 ? 17.980 -7.919 -17.700 1.00 68.94 96 PRO A N 1
ATOM 760 C CA . PRO A 1 96 ? 17.952 -8.674 -16.440 1.00 68.94 96 PRO A CA 1
ATOM 761 C C . PRO A 1 96 ? 17.333 -7.899 -15.265 1.00 68.94 96 PRO A C 1
ATOM 763 O O . PRO A 1 96 ? 16.801 -8.502 -14.339 1.00 68.94 96 PRO A O 1
ATOM 766 N N . PHE A 1 97 ? 17.382 -6.566 -15.309 1.00 73.75 97 PHE A N 1
ATOM 767 C CA . PHE A 1 97 ? 16.809 -5.692 -14.289 1.00 73.75 97 PHE A CA 1
ATOM 768 C C . PHE A 1 97 ? 15.273 -5.717 -14.328 1.00 73.75 97 PHE A C 1
ATOM 770 O O . PHE A 1 97 ? 14.641 -5.753 -13.278 1.00 73.75 97 PHE A O 1
ATOM 777 N N . LEU A 1 98 ? 14.672 -5.822 -15.521 1.00 76.69 98 LEU A N 1
ATOM 778 C CA . LEU A 1 98 ? 13.214 -5.911 -15.703 1.00 76.69 98 LEU A CA 1
ATOM 779 C C . LEU A 1 98 ? 12.606 -7.131 -14.999 1.00 76.69 98 LEU A C 1
ATOM 781 O O . LEU A 1 98 ? 11.575 -7.016 -14.343 1.00 76.69 98 LEU A O 1
ATOM 785 N N . VAL A 1 99 ? 13.268 -8.289 -15.088 1.00 78.94 99 VAL A N 1
ATOM 786 C CA . VAL A 1 99 ? 12.799 -9.537 -14.457 1.00 78.94 99 VAL A CA 1
ATOM 787 C C . VAL A 1 99 ? 12.782 -9.410 -12.931 1.00 78.94 99 VAL A C 1
ATOM 789 O O . VAL A 1 99 ? 11.841 -9.861 -12.276 1.00 78.94 99 VAL A O 1
ATOM 792 N N . ILE A 1 100 ? 13.807 -8.766 -12.363 1.00 81.06 100 ILE A N 1
ATOM 793 C CA . ILE A 1 100 ? 13.908 -8.522 -10.919 1.00 81.06 100 ILE A CA 1
ATOM 794 C C . ILE A 1 100 ? 12.800 -7.566 -10.469 1.00 81.06 100 ILE A C 1
ATOM 796 O O . ILE A 1 100 ? 12.099 -7.869 -9.506 1.00 81.06 100 ILE A O 1
ATOM 800 N N . VAL A 1 101 ? 12.606 -6.451 -11.181 1.00 85.44 101 VAL A N 1
ATOM 801 C CA . VAL A 1 101 ? 11.566 -5.459 -10.863 1.00 85.44 101 VAL A CA 1
ATOM 802 C C . VAL A 1 101 ? 10.169 -6.074 -10.942 1.00 85.44 101 VAL A C 1
ATOM 804 O O . VAL A 1 101 ? 9.402 -5.944 -9.993 1.00 85.44 101 VAL A O 1
ATOM 807 N N . SER A 1 102 ? 9.861 -6.810 -12.013 1.00 86.44 102 SER A N 1
ATOM 808 C CA . SER A 1 102 ? 8.574 -7.504 -12.179 1.00 86.44 102 SER A CA 1
ATOM 809 C C . SER A 1 102 ? 8.316 -8.509 -11.045 1.00 86.44 102 SER A C 1
ATOM 811 O O . SER A 1 102 ? 7.261 -8.492 -10.412 1.00 86.44 102 SER A O 1
ATOM 813 N N . SER A 1 103 ? 9.325 -9.306 -10.675 1.00 87.12 103 SER A N 1
ATOM 814 C CA . SER A 1 103 ? 9.217 -10.249 -9.549 1.00 87.12 103 SER A CA 1
ATOM 815 C C . SER A 1 103 ? 8.978 -9.545 -8.205 1.00 87.12 103 SER A C 1
ATOM 817 O O . SER A 1 103 ? 8.262 -10.061 -7.344 1.00 87.12 103 SER A O 1
ATOM 819 N N . LEU A 1 104 ? 9.583 -8.370 -7.999 1.00 88.69 104 LEU A N 1
ATOM 820 C CA . LEU A 1 104 ? 9.383 -7.572 -6.790 1.00 88.69 104 LEU A CA 1
ATOM 821 C C . LEU A 1 104 ? 7.984 -6.942 -6.745 1.00 88.69 104 LEU A C 1
ATOM 823 O O . LEU A 1 104 ? 7.351 -6.998 -5.693 1.00 88.69 104 LEU A O 1
ATOM 827 N N . LEU A 1 105 ? 7.484 -6.417 -7.868 1.00 91.50 105 LEU A N 1
ATOM 828 C CA . LEU A 1 105 ? 6.114 -5.905 -7.999 1.00 91.50 105 LEU A CA 1
ATOM 829 C C . LEU A 1 105 ? 5.087 -6.986 -7.647 1.00 91.50 105 LEU A C 1
ATOM 831 O O . LEU A 1 105 ? 4.266 -6.785 -6.753 1.00 91.50 105 LEU A O 1
ATOM 835 N N . GLN A 1 106 ? 5.214 -8.175 -8.246 1.00 91.50 106 GLN A N 1
ATOM 836 C CA . GLN A 1 106 ? 4.361 -9.329 -7.938 1.00 91.50 106 GLN A CA 1
ATOM 837 C C . GLN A 1 106 ? 4.382 -9.696 -6.457 1.00 91.50 106 GLN A C 1
ATOM 839 O O . GLN A 1 106 ? 3.355 -10.042 -5.869 1.00 91.50 106 GLN A O 1
ATOM 844 N N . ARG A 1 107 ? 5.568 -9.658 -5.841 1.00 92.12 107 ARG A N 1
ATOM 845 C CA . ARG A 1 107 ? 5.715 -9.956 -4.419 1.00 92.12 107 ARG A CA 1
ATOM 846 C C . ARG A 1 107 ? 5.004 -8.916 -3.561 1.00 92.12 107 ARG A C 1
ATOM 848 O O . ARG A 1 107 ? 4.277 -9.307 -2.656 1.00 92.12 107 ARG A O 1
ATOM 855 N N . VAL A 1 108 ? 5.201 -7.626 -3.829 1.00 93.62 108 VAL A N 1
ATOM 856 C CA . VAL A 1 108 ? 4.538 -6.555 -3.069 1.00 93.62 108 VAL A CA 1
ATOM 857 C C . VAL A 1 108 ? 3.026 -6.652 -3.206 1.00 93.62 108 VAL A C 1
ATOM 859 O O . VAL A 1 108 ? 2.334 -6.629 -2.193 1.00 93.62 108 VAL A O 1
ATOM 862 N N . ARG A 1 109 ? 2.523 -6.842 -4.428 1.00 93.38 109 ARG A N 1
ATOM 863 C CA . ARG A 1 109 ? 1.093 -7.003 -4.697 1.00 93.38 109 ARG A CA 1
ATOM 864 C C . ARG A 1 109 ? 0.479 -8.144 -3.885 1.00 93.38 109 ARG A C 1
ATOM 866 O O . ARG A 1 109 ? -0.531 -7.961 -3.215 1.00 93.38 109 ARG A O 1
ATOM 873 N N . LYS A 1 110 ? 1.134 -9.311 -3.866 1.00 93.00 110 LYS A N 1
ATOM 874 C CA . LYS A 1 110 ? 0.704 -10.457 -3.045 1.00 93.00 110 LYS A CA 1
ATOM 875 C C . LYS A 1 110 ? 0.680 -10.132 -1.554 1.00 93.00 110 LYS A C 1
ATOM 877 O O . LYS A 1 110 ? -0.225 -10.565 -0.856 1.00 93.00 110 LYS A O 1
ATOM 882 N N . GLU A 1 111 ? 1.671 -9.402 -1.058 1.00 92.50 111 GLU A N 1
ATOM 883 C CA . GLU A 1 111 ? 1.728 -9.013 0.354 1.00 92.50 111 GLU A CA 1
ATOM 884 C C . GLU A 1 111 ? 0.627 -8.003 0.716 1.00 92.50 111 GLU A C 1
ATOM 886 O O . GLU A 1 111 ? 0.083 -8.097 1.812 1.00 92.50 111 GLU A O 1
ATOM 891 N N . ILE A 1 112 ? 0.246 -7.101 -0.200 1.00 92.69 112 ILE A N 1
ATOM 892 C CA . IL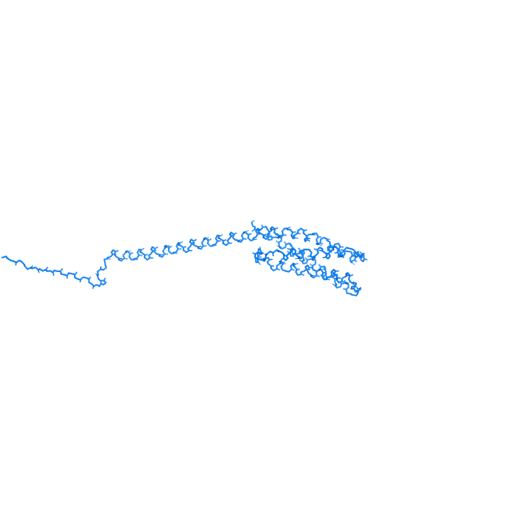E A 1 112 ? -0.918 -6.213 -0.031 1.00 92.69 112 ILE A CA 1
ATOM 893 C C . ILE A 1 112 ? -2.209 -7.033 0.039 1.00 92.69 112 ILE A C 1
ATOM 895 O O . ILE A 1 112 ? -2.953 -6.902 1.006 1.00 92.69 112 ILE A O 1
ATOM 899 N N . LEU A 1 113 ? -2.428 -7.940 -0.918 1.00 91.69 113 LEU A N 1
ATOM 900 C CA . LEU A 1 113 ? -3.609 -8.817 -0.961 1.00 91.69 113 LEU A CA 1
ATOM 901 C C . LEU A 1 113 ? -3.725 -9.747 0.257 1.00 91.69 113 LEU A C 1
ATOM 903 O O . LEU A 1 113 ? -4.814 -10.195 0.606 1.00 91.69 113 LEU A O 1
ATOM 907 N N . ASN A 1 114 ? -2.605 -10.053 0.912 1.00 92.06 114 ASN A N 1
ATOM 908 C CA . ASN A 1 114 ? -2.584 -10.867 2.124 1.00 92.06 114 ASN A CA 1
ATOM 909 C C . ASN A 1 114 ? -2.948 -10.079 3.393 1.00 92.06 114 ASN A C 1
ATOM 911 O O . ASN A 1 114 ? -3.093 -10.696 4.453 1.00 92.06 114 ASN A O 1
ATOM 915 N N . ILE A 1 115 ? -3.092 -8.750 3.326 1.00 90.50 115 ILE A N 1
ATOM 916 C CA . ILE A 1 115 ? -3.611 -7.966 4.449 1.00 90.50 115 ILE A CA 1
ATOM 917 C C . ILE A 1 115 ? -5.100 -8.310 4.611 1.00 90.50 115 ILE A C 1
ATOM 919 O O . ILE A 1 115 ? -5.883 -8.099 3.687 1.00 90.50 115 ILE A O 1
ATOM 923 N N . PRO A 1 116 ? -5.544 -8.820 5.776 1.00 88.50 116 PRO A N 1
ATOM 924 C CA . PRO A 1 116 ? -6.953 -9.143 5.970 1.00 88.50 116 PRO A CA 1
ATOM 925 C C . PRO A 1 116 ? -7.822 -7.891 5.812 1.00 88.50 116 PRO A C 1
ATOM 927 O O . PRO A 1 116 ? -7.612 -6.928 6.547 1.00 88.50 116 PRO A O 1
ATOM 930 N N . HIS A 1 117 ? -8.834 -7.910 4.938 1.00 86.00 117 HIS A N 1
ATOM 931 C CA . HIS A 1 117 ? -9.705 -6.744 4.697 1.00 86.00 117 HIS A CA 1
ATOM 932 C C . HIS A 1 117 ? -10.330 -6.198 5.987 1.00 86.00 117 HIS A C 1
ATOM 934 O O . HIS A 1 117 ? -10.307 -5.002 6.233 1.00 86.00 117 HIS A O 1
ATOM 940 N N . GLN A 1 118 ? -10.779 -7.084 6.881 1.00 83.50 118 GLN A N 1
ATOM 941 C CA . GLN A 1 118 ? -11.328 -6.720 8.197 1.00 83.50 118 GLN A CA 1
ATOM 942 C C . GLN A 1 118 ? -10.338 -5.990 9.123 1.00 83.50 118 GLN A C 1
ATOM 944 O O . GLN A 1 118 ? -10.735 -5.430 10.142 1.00 83.50 118 GLN A O 1
ATOM 949 N N . SER A 1 119 ? -9.039 -6.073 8.823 1.00 87.31 119 SER A N 1
ATOM 950 C CA . SER A 1 119 ? -7.997 -5.370 9.565 1.00 87.31 119 SER A CA 1
ATOM 951 C C . SER A 1 119 ? -7.709 -3.989 8.988 1.00 87.31 119 SER A C 1
ATOM 953 O O . SER A 1 119 ? -7.066 -3.203 9.671 1.00 87.31 119 SER A O 1
ATOM 955 N N . ILE A 1 120 ? -8.179 -3.675 7.777 1.00 88.50 120 ILE A N 1
ATOM 956 C CA . ILE A 1 120 ? -7.959 -2.386 7.125 1.00 88.50 120 ILE A CA 1
ATOM 957 C C . ILE A 1 120 ? -9.003 -1.387 7.652 1.00 88.50 120 ILE A C 1
ATOM 959 O O . ILE A 1 120 ? -10.196 -1.668 7.595 1.00 88.50 120 ILE A O 1
ATOM 963 N N . PRO A 1 121 ? -8.584 -0.240 8.203 1.00 88.31 121 PRO A N 1
ATOM 964 C CA . PRO A 1 121 ? -9.497 0.828 8.597 1.00 88.31 121 PRO A CA 1
ATOM 965 C C . PRO A 1 121 ? -10.189 1.459 7.385 1.00 88.31 121 PRO A C 1
ATOM 967 O O . PRO A 1 121 ? -9.514 1.787 6.411 1.00 88.31 121 PRO A O 1
ATOM 970 N N . ASP A 1 122 ? -11.491 1.716 7.504 1.00 86.62 122 ASP A N 1
ATOM 971 C CA . ASP A 1 122 ? -12.326 2.292 6.438 1.00 86.62 122 ASP A CA 1
ATOM 972 C C . ASP A 1 122 ? -11.724 3.573 5.829 1.00 86.62 122 ASP A C 1
ATOM 974 O O . ASP A 1 122 ? -11.693 3.720 4.614 1.00 86.62 122 ASP A O 1
ATOM 978 N N . ASP A 1 123 ? -11.153 4.458 6.659 1.00 87.81 123 ASP A N 1
ATOM 979 C CA . ASP A 1 123 ? -10.570 5.745 6.233 1.00 87.81 123 ASP A CA 1
ATOM 980 C C . ASP A 1 123 ? -9.414 5.621 5.220 1.00 87.81 123 ASP A C 1
ATOM 982 O O . ASP A 1 123 ? -9.043 6.607 4.586 1.00 87.81 123 ASP A O 1
ATOM 986 N N . ILE A 1 124 ? -8.783 4.448 5.128 1.00 91.62 124 ILE A N 1
ATOM 987 C CA . ILE A 1 124 ? -7.639 4.189 4.240 1.00 91.62 124 ILE A CA 1
ATOM 988 C C . ILE A 1 124 ? -7.851 2.963 3.353 1.00 91.62 124 ILE A C 1
ATOM 990 O O . ILE A 1 124 ? -6.912 2.537 2.683 1.00 91.62 124 ILE A O 1
ATOM 994 N N . PHE A 1 125 ? -9.046 2.377 3.374 1.00 92.25 125 PHE A N 1
ATOM 995 C CA . PHE A 1 125 ? -9.354 1.171 2.619 1.00 92.25 125 PHE A CA 1
ATOM 996 C C . PHE A 1 125 ? -9.176 1.402 1.116 1.00 92.25 125 PHE A C 1
ATOM 998 O O . PHE A 1 125 ? -8.357 0.725 0.496 1.00 92.25 125 PHE A O 1
ATOM 1005 N N . ASP A 1 126 ? -9.819 2.444 0.587 1.00 93.69 126 ASP A N 1
ATOM 1006 C CA . ASP A 1 126 ? -9.731 2.827 -0.826 1.00 93.69 126 ASP A CA 1
ATOM 1007 C C . ASP A 1 126 ? -8.278 3.099 -1.249 1.00 93.69 126 ASP A C 1
ATOM 1009 O O . ASP A 1 126 ? -7.850 2.698 -2.326 1.00 93.69 126 ASP A O 1
ATOM 1013 N N . ASN A 1 127 ? -7.471 3.707 -0.372 1.00 95.00 127 ASN A N 1
ATOM 1014 C CA . ASN A 1 127 ? -6.056 3.960 -0.649 1.00 95.00 127 ASN A CA 1
ATOM 1015 C C . ASN A 1 127 ? -5.234 2.668 -0.765 1.00 95.00 127 ASN A C 1
ATOM 1017 O O . ASN A 1 127 ? -4.238 2.637 -1.489 1.00 95.00 127 ASN A O 1
ATOM 1021 N N . VAL A 1 128 ? -5.587 1.626 -0.006 1.00 94.31 128 VAL A N 1
ATOM 1022 C CA . VAL A 1 128 ? -4.915 0.322 -0.075 1.00 94.31 128 VAL A CA 1
ATOM 1023 C C . VAL A 1 128 ? -5.329 -0.429 -1.340 1.00 94.31 128 VAL A C 1
ATOM 1025 O O . VAL A 1 128 ? -4.459 -1.035 -1.964 1.00 94.31 128 VAL A O 1
ATOM 1028 N N . GLU A 1 129 ? -6.604 -0.358 -1.736 1.00 94.38 129 GLU A N 1
ATOM 1029 C CA . GLU A 1 129 ? -7.083 -0.919 -3.009 1.00 94.38 129 GLU A CA 1
ATOM 1030 C C . GLU A 1 129 ? -6.430 -0.213 -4.204 1.00 94.38 129 GLU A C 1
ATOM 1032 O O . GLU A 1 129 ? -5.798 -0.864 -5.032 1.00 94.38 129 GLU A O 1
ATOM 1037 N N . GLU A 1 130 ? -6.447 1.123 -4.236 1.00 95.81 130 GLU A N 1
ATOM 1038 C CA . GLU A 1 130 ? -5.830 1.902 -5.318 1.00 95.81 130 GLU A CA 1
ATOM 1039 C C . GLU A 1 130 ? -4.315 1.634 -5.413 1.00 95.81 130 GLU A C 1
ATOM 1041 O O . GLU A 1 130 ? -3.741 1.579 -6.499 1.00 95.81 130 GLU A O 1
ATOM 1046 N N . LEU A 1 131 ? -3.642 1.402 -4.280 1.00 95.69 131 LEU A N 1
ATOM 1047 C CA . LEU A 1 131 ? -2.226 1.034 -4.265 1.00 95.69 131 LEU A CA 1
ATOM 1048 C C . LEU A 1 131 ? -1.977 -0.346 -4.892 1.00 95.69 131 LEU A C 1
ATOM 1050 O O . LEU A 1 131 ? -0.957 -0.539 -5.555 1.00 95.69 131 LEU A O 1
ATOM 1054 N N . GLU A 1 132 ? -2.865 -1.311 -4.655 1.00 94.62 132 GLU A N 1
ATOM 1055 C CA . GLU A 1 132 ? -2.787 -2.647 -5.251 1.00 94.62 132 GLU A CA 1
ATOM 1056 C C . GLU A 1 132 ? -2.958 -2.587 -6.771 1.00 94.62 132 GLU A C 1
ATOM 1058 O O . GLU A 1 132 ? -2.139 -3.165 -7.498 1.00 94.62 132 GLU A O 1
ATOM 1063 N N . ASP A 1 133 ? -3.946 -1.821 -7.233 1.00 94.69 133 ASP A N 1
ATOM 1064 C CA . ASP A 1 133 ? -4.227 -1.595 -8.649 1.00 94.69 133 ASP A CA 1
ATOM 1065 C C . ASP A 1 133 ? -3.039 -0.942 -9.367 1.00 94.69 133 ASP A C 1
ATOM 1067 O O . ASP A 1 133 ? -2.567 -1.460 -10.384 1.00 94.69 133 ASP A O 1
ATOM 1071 N N . GLU A 1 134 ? -2.476 0.138 -8.815 1.00 94.38 134 GLU A N 1
ATOM 1072 C CA . GLU A 1 134 ? -1.330 0.837 -9.415 1.00 94.38 134 GLU A CA 1
ATOM 1073 C C . GLU A 1 134 ? -0.086 -0.057 -9.528 1.00 94.38 134 GLU A C 1
ATOM 1075 O O . GLU A 1 134 ? 0.660 -0.007 -10.511 1.00 94.38 134 GLU A O 1
ATOM 1080 N N . ILE A 1 135 ? 0.139 -0.938 -8.549 1.00 93.62 135 ILE A N 1
ATOM 1081 C CA . ILE A 1 135 ? 1.228 -1.923 -8.610 1.00 93.62 135 ILE A CA 1
ATOM 1082 C C . ILE A 1 135 ? 0.956 -2.966 -9.696 1.00 93.62 135 ILE A C 1
ATOM 1084 O O . ILE A 1 135 ? 1.890 -3.379 -10.390 1.00 93.62 135 ILE A O 1
ATOM 1088 N N . GLY A 1 136 ? -0.302 -3.373 -9.878 1.00 90.12 136 GLY A N 1
ATOM 1089 C CA . GLY A 1 136 ? -0.724 -4.232 -10.982 1.00 90.12 136 GLY A CA 1
ATOM 1090 C C . GLY A 1 136 ? -0.497 -3.586 -12.353 1.00 90.12 136 GLY A C 1
ATOM 1091 O O . GLY A 1 136 ? 0.059 -4.227 -13.249 1.00 90.12 136 GLY A O 1
ATOM 1092 N N . CYS A 1 137 ? -0.845 -2.307 -12.505 1.00 88.88 137 CYS A N 1
ATOM 1093 C CA . CYS A 1 137 ? -0.576 -1.520 -13.712 1.00 88.88 137 CYS A CA 1
ATOM 1094 C C . CYS A 1 137 ? 0.928 -1.436 -14.004 1.00 88.88 137 CYS A C 1
ATOM 1096 O O . CYS A 1 137 ? 1.370 -1.674 -15.130 1.00 88.88 137 CYS A O 1
ATOM 1098 N N . MET A 1 138 ? 1.738 -1.185 -12.974 1.00 89.44 138 MET A N 1
ATOM 1099 C CA . MET A 1 138 ? 3.196 -1.182 -13.083 1.00 89.44 138 MET A CA 1
ATOM 1100 C C . MET A 1 138 ? 3.764 -2.524 -13.535 1.00 89.44 138 MET A C 1
ATOM 1102 O O . MET A 1 138 ? 4.650 -2.569 -14.390 1.00 89.44 138 MET A O 1
ATOM 1106 N N . GLU A 1 139 ? 3.253 -3.625 -12.989 1.00 88.25 139 GLU A N 1
ATOM 1107 C CA . GLU A 1 139 ? 3.654 -4.972 -13.389 1.00 88.25 139 GLU A CA 1
ATOM 1108 C C . GLU A 1 139 ? 3.371 -5.211 -14.878 1.00 88.25 139 GLU A C 1
ATOM 1110 O O . GLU A 1 139 ? 4.250 -5.678 -15.612 1.00 88.25 139 GLU A O 1
ATOM 1115 N N . ALA A 1 140 ? 2.175 -4.838 -15.341 1.00 83.81 140 ALA A N 1
ATOM 1116 C CA . ALA A 1 140 ? 1.791 -4.942 -16.744 1.00 83.81 140 ALA A CA 1
ATOM 1117 C C . ALA A 1 140 ? 2.713 -4.107 -17.647 1.00 8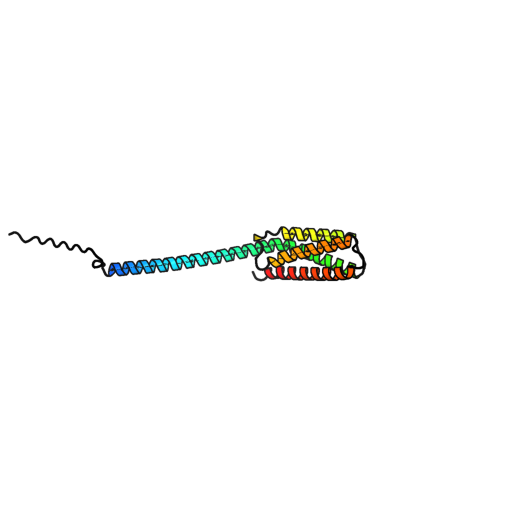3.81 140 ALA A C 1
ATOM 1119 O O . ALA A 1 140 ? 3.219 -4.627 -18.644 1.00 83.81 140 ALA A O 1
ATOM 1120 N N . ASN A 1 141 ? 3.009 -2.864 -17.259 1.00 81.56 141 ASN A N 1
ATOM 1121 C CA . ASN A 1 141 ? 3.894 -1.969 -18.007 1.00 81.56 141 ASN A CA 1
ATOM 1122 C C . ASN A 1 141 ? 5.321 -2.526 -18.116 1.00 81.56 141 ASN A C 1
ATOM 1124 O O . ASN A 1 141 ? 5.881 -2.596 -19.211 1.00 81.56 141 ASN A O 1
ATOM 1128 N N . VAL A 1 142 ? 5.909 -2.991 -17.008 1.00 83.31 142 VAL A N 1
ATOM 1129 C CA . VAL A 1 142 ? 7.255 -3.596 -17.008 1.00 83.31 142 VAL A CA 1
ATOM 1130 C C . VAL A 1 142 ? 7.302 -4.841 -17.897 1.00 83.31 142 VAL A C 1
ATOM 1132 O O . VAL A 1 142 ? 8.261 -5.025 -18.653 1.00 83.31 142 VAL A O 1
ATOM 1135 N N . ASN A 1 143 ? 6.266 -5.681 -17.846 1.00 79.06 143 ASN A N 1
ATOM 1136 C CA . ASN A 1 143 ? 6.175 -6.879 -18.678 1.00 79.06 143 ASN A CA 1
ATOM 1137 C C . ASN A 1 143 ? 6.003 -6.533 -20.166 1.00 79.06 143 ASN A C 1
ATOM 1139 O O . ASN A 1 143 ? 6.637 -7.162 -21.012 1.00 79.06 143 ASN A O 1
ATOM 1143 N N . PHE A 1 144 ? 5.214 -5.511 -20.499 1.00 76.12 144 PHE A N 1
ATOM 1144 C CA . PHE A 1 144 ? 5.038 -5.048 -21.876 1.00 76.12 144 PHE A CA 1
ATOM 1145 C C . PHE A 1 144 ? 6.355 -4.536 -22.481 1.00 76.12 144 PHE A C 1
ATOM 1147 O O . PHE A 1 144 ? 6.746 -4.949 -23.577 1.00 76.12 144 PHE A O 1
ATOM 1154 N N . PHE A 1 145 ? 7.109 -3.729 -21.728 1.00 71.88 145 PHE A N 1
ATOM 1155 C CA . PHE A 1 145 ? 8.452 -3.296 -22.127 1.00 71.88 145 PHE A CA 1
ATOM 1156 C C . PHE A 1 145 ? 9.425 -4.471 -22.298 1.00 71.88 145 PHE A C 1
ATOM 1158 O O . PHE A 1 145 ? 10.244 -4.467 -23.216 1.00 71.88 145 PHE A O 1
ATOM 1165 N N . HIS A 1 146 ? 9.320 -5.510 -21.463 1.00 69.31 146 HIS A N 1
ATOM 1166 C CA . HIS A 1 146 ? 10.158 -6.705 -21.581 1.00 69.31 146 HIS A CA 1
ATOM 1167 C C . HIS A 1 146 ? 9.943 -7.469 -22.899 1.00 69.31 146 HIS A C 1
ATOM 1169 O O . HIS A 1 146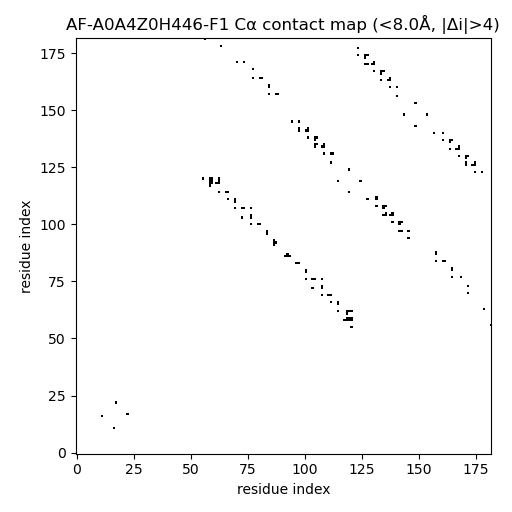 ? 10.903 -8.005 -23.459 1.00 69.31 146 HIS A O 1
ATOM 1175 N N . ILE A 1 147 ? 8.705 -7.505 -23.401 1.00 67.56 147 ILE A N 1
ATOM 1176 C CA . ILE A 1 147 ? 8.313 -8.253 -24.609 1.00 67.56 147 ILE A CA 1
ATOM 1177 C C . ILE A 1 147 ? 8.651 -7.475 -25.900 1.00 67.56 147 ILE A C 1
ATOM 1179 O O . ILE A 1 147 ? 8.623 -8.043 -26.990 1.00 67.56 147 ILE A O 1
ATOM 1183 N N . GLY A 1 148 ? 9.093 -6.218 -25.783 1.00 58.50 148 GLY A N 1
ATOM 1184 C CA . GLY A 1 148 ? 9.623 -5.438 -26.902 1.00 58.50 148 GLY A CA 1
ATOM 1185 C C . GLY A 1 148 ? 8.608 -4.509 -27.558 1.00 58.50 148 GLY A C 1
ATOM 1186 O O . GLY A 1 148 ? 8.664 -4.342 -28.775 1.00 58.50 148 GLY A O 1
ATOM 1187 N N . GLY A 1 149 ? 7.708 -3.903 -26.769 1.00 57.88 149 GLY A N 1
ATOM 1188 C CA . GLY A 1 149 ? 6.855 -2.805 -27.234 1.00 57.88 149 GLY A CA 1
ATOM 1189 C C . GLY A 1 149 ? 7.670 -1.791 -28.046 1.00 57.88 149 GLY A C 1
ATOM 1190 O O . GLY A 1 149 ? 8.689 -1.281 -27.575 1.00 57.88 149 GLY A O 1
ATOM 1191 N N . GLU A 1 150 ? 7.279 -1.582 -29.304 1.00 53.69 150 GLU A N 1
ATOM 1192 C CA . GLU A 1 150 ? 8.050 -0.810 -30.276 1.00 53.69 150 GLU A CA 1
ATOM 1193 C C . GLU A 1 150 ? 8.346 0.620 -29.790 1.00 53.69 150 GLU A C 1
ATOM 1195 O O . GLU A 1 150 ? 7.591 1.230 -29.031 1.00 53.69 150 GLU A O 1
ATOM 1200 N N . TYR A 1 151 ? 9.435 1.200 -30.307 1.00 53.91 151 TYR A N 1
ATOM 1201 C CA . TYR A 1 151 ? 9.914 2.560 -30.015 1.00 53.91 151 TYR A CA 1
ATOM 1202 C C . TYR A 1 151 ? 8.855 3.677 -30.155 1.00 53.91 151 TYR A C 1
ATOM 1204 O O . TYR A 1 151 ? 9.076 4.776 -29.647 1.00 53.91 151 TYR A O 1
ATOM 1212 N N . VAL A 1 152 ? 7.731 3.417 -30.831 1.00 53.44 152 VAL A N 1
ATOM 1213 C CA . VAL A 1 152 ? 6.684 4.396 -31.159 1.00 53.44 152 VAL A CA 1
ATOM 1214 C C . VAL A 1 152 ? 5.825 4.770 -29.944 1.00 53.44 152 VAL A C 1
ATOM 1216 O O . VAL A 1 152 ? 5.453 5.932 -29.804 1.00 53.44 152 VAL A O 1
ATOM 1219 N N . GLU A 1 153 ? 5.560 3.839 -29.024 1.00 65.06 153 GLU A N 1
ATOM 1220 C CA . GLU A 1 153 ? 4.706 4.103 -27.850 1.00 65.06 153 GLU A CA 1
ATOM 1221 C C . GLU A 1 153 ? 5.504 4.396 -26.568 1.00 65.06 153 GLU A C 1
ATOM 1223 O O . GLU A 1 153 ? 4.952 4.850 -25.564 1.00 65.06 153 GLU A O 1
ATOM 1228 N N . LYS A 1 154 ? 6.830 4.209 -26.609 1.00 68.50 154 LYS A N 1
ATOM 1229 C CA . LYS A 1 154 ? 7.735 4.402 -25.468 1.00 68.50 154 LYS A CA 1
ATOM 1230 C C . LYS A 1 154 ? 7.575 5.756 -24.746 1.00 68.50 154 LYS A C 1
ATOM 1232 O O . LYS A 1 154 ? 7.604 5.742 -23.517 1.00 68.50 154 LYS A O 1
ATOM 1237 N N . PRO A 1 155 ? 7.396 6.911 -25.424 1.00 75.44 155 PRO A N 1
ATOM 1238 C CA . PRO A 1 155 ? 7.201 8.191 -24.736 1.00 75.44 155 PRO A CA 1
ATOM 1239 C C . PRO A 1 155 ? 5.910 8.244 -23.914 1.00 75.44 155 PRO A C 1
ATOM 1241 O O . PRO A 1 155 ? 5.920 8.759 -22.802 1.00 75.44 155 PRO A O 1
ATOM 1244 N N . LYS A 1 156 ? 4.813 7.685 -24.439 1.00 79.50 156 LYS A N 1
ATOM 1245 C CA . LYS A 1 156 ? 3.520 7.639 -23.748 1.00 79.50 156 LYS A CA 1
ATOM 1246 C C . LYS A 1 156 ? 3.597 6.726 -22.525 1.00 79.50 156 LYS A C 1
ATOM 1248 O O . LYS A 1 156 ? 3.244 7.152 -21.433 1.00 79.50 156 LYS A O 1
ATOM 1253 N N . TYR A 1 157 ? 4.160 5.529 -22.680 1.00 79.44 157 TYR A N 1
ATOM 1254 C CA . TYR A 1 157 ? 4.336 4.611 -21.554 1.00 79.44 157 TYR A CA 1
ATOM 1255 C C . TYR A 1 157 ? 5.309 5.129 -20.495 1.00 79.44 157 TYR A C 1
ATOM 1257 O O . TYR A 1 157 ? 5.147 4.816 -19.324 1.00 79.44 157 TYR A O 1
ATOM 1265 N N . LEU A 1 158 ? 6.322 5.916 -20.871 1.00 82.25 158 LEU A N 1
ATOM 1266 C CA . LEU A 1 158 ? 7.197 6.571 -19.896 1.00 82.25 158 LEU A CA 1
ATOM 1267 C C . LEU A 1 158 ? 6.432 7.580 -19.034 1.00 82.25 158 LEU A C 1
ATOM 1269 O O . LEU A 1 158 ? 6.681 7.645 -17.832 1.00 82.25 158 LEU A O 1
ATOM 1273 N N . ILE A 1 159 ? 5.503 8.336 -19.629 1.00 86.81 159 ILE A N 1
ATOM 1274 C CA . ILE A 1 159 ? 4.632 9.265 -18.898 1.00 86.81 159 ILE A CA 1
ATOM 1275 C C . ILE A 1 159 ? 3.711 8.484 -17.958 1.00 86.81 159 ILE A C 1
ATOM 1277 O O . ILE A 1 159 ? 3.740 8.735 -16.758 1.00 86.81 159 ILE A O 1
ATOM 1281 N N . GLU A 1 160 ? 2.984 7.488 -18.470 1.00 86.44 160 GLU A N 1
ATOM 1282 C CA . GLU A 1 160 ? 2.072 6.655 -17.667 1.00 86.44 160 GLU A CA 1
ATOM 1283 C C . GLU A 1 160 ? 2.814 5.942 -16.526 1.00 86.44 160 GLU A C 1
ATOM 1285 O O . GLU A 1 160 ? 2.364 5.931 -15.384 1.00 86.44 160 GLU A O 1
ATOM 1290 N N . PHE A 1 161 ? 4.014 5.419 -16.795 1.00 88.56 161 PHE A N 1
ATOM 1291 C CA . PHE A 1 161 ? 4.865 4.826 -15.767 1.00 88.56 161 PHE A CA 1
ATOM 1292 C C . PHE A 1 161 ? 5.247 5.848 -14.694 1.00 88.56 161 PHE A C 1
ATOM 1294 O O . PHE A 1 161 ? 5.234 5.541 -13.503 1.00 88.56 161 PHE A O 1
ATOM 1301 N N . LYS A 1 162 ? 5.603 7.074 -15.084 1.00 91.06 162 LYS A N 1
ATOM 1302 C CA . LYS A 1 162 ? 5.969 8.114 -14.123 1.00 91.06 162 LYS A CA 1
ATOM 1303 C C . LYS A 1 162 ? 4.778 8.531 -13.259 1.00 91.06 162 LYS A C 1
ATOM 1305 O O . LYS A 1 162 ? 4.936 8.652 -12.046 1.00 91.06 162 LYS A O 1
ATOM 1310 N N . GLU A 1 163 ? 3.608 8.697 -13.868 1.00 92.12 163 GLU A N 1
ATOM 1311 C CA . GLU A 1 163 ? 2.360 9.038 -13.182 1.00 92.12 163 GLU A CA 1
ATOM 1312 C C . GLU A 1 163 ? 1.973 7.965 -12.160 1.00 92.12 163 GLU A C 1
ATOM 1314 O O . GLU A 1 163 ? 1.810 8.285 -10.980 1.00 92.12 163 GLU A O 1
ATOM 1319 N N . SER A 1 164 ? 1.949 6.689 -12.560 1.00 92.81 164 SER A N 1
ATOM 1320 C CA . SER A 1 164 ? 1.699 5.572 -11.640 1.00 92.81 164 SER A CA 1
ATOM 1321 C C . SER A 1 164 ? 2.743 5.505 -10.517 1.00 92.81 164 SER A C 1
ATOM 1323 O O . SER A 1 164 ? 2.406 5.252 -9.361 1.00 92.81 164 SER A O 1
ATOM 1325 N N . LEU A 1 165 ? 4.025 5.784 -10.796 1.00 93.69 165 LEU A N 1
ATOM 1326 C CA . LEU A 1 165 ? 5.073 5.767 -9.767 1.00 93.69 165 LEU A CA 1
ATOM 1327 C C . LEU A 1 165 ? 4.858 6.865 -8.725 1.00 93.69 165 LEU A C 1
ATOM 1329 O O . LEU A 1 165 ? 5.012 6.636 -7.522 1.00 93.69 165 LEU A O 1
ATOM 1333 N N . ASP A 1 166 ? 4.516 8.064 -9.183 1.00 95.00 166 ASP A N 1
ATOM 1334 C CA . ASP A 1 166 ? 4.256 9.199 -8.306 1.00 95.00 166 ASP A CA 1
ATOM 1335 C C . ASP A 1 166 ? 2.966 8.986 -7.500 1.00 95.00 166 ASP A C 1
ATOM 1337 O O . ASP A 1 166 ? 2.939 9.281 -6.300 1.00 95.00 166 ASP A O 1
ATOM 1341 N N . LYS A 1 167 ? 1.949 8.356 -8.098 1.00 95.56 167 LYS A N 1
ATOM 1342 C CA . LYS A 1 167 ? 0.723 7.947 -7.407 1.00 95.56 167 LYS A CA 1
ATOM 1343 C C . LYS A 1 167 ? 0.989 6.895 -6.324 1.00 95.56 167 LYS A C 1
ATOM 1345 O O . LYS A 1 167 ? 0.555 7.080 -5.188 1.00 95.56 167 LYS A O 1
ATOM 1350 N N . ILE A 1 168 ? 1.793 5.863 -6.601 1.00 95.44 168 ILE A N 1
ATOM 1351 C CA . ILE A 1 168 ? 2.230 4.871 -5.597 1.00 95.44 168 ILE A CA 1
ATOM 1352 C C . ILE A 1 168 ? 2.940 5.557 -4.419 1.00 95.44 168 ILE A C 1
ATOM 1354 O O . ILE A 1 168 ? 2.671 5.253 -3.253 1.00 95.44 168 ILE A O 1
ATOM 1358 N N . LYS A 1 169 ? 3.837 6.515 -4.695 1.00 95.56 169 LYS A N 1
ATOM 1359 C CA . LYS A 1 169 ? 4.538 7.292 -3.656 1.00 95.56 169 LYS A CA 1
ATOM 1360 C C . LYS A 1 169 ? 3.570 8.122 -2.810 1.00 95.56 169 LYS A C 1
ATOM 1362 O O . LYS A 1 169 ? 3.738 8.193 -1.585 1.00 95.56 169 LYS A O 1
ATOM 1367 N N . GLN A 1 170 ? 2.575 8.739 -3.443 1.00 96.06 170 GLN A N 1
ATOM 1368 C CA . GLN A 1 170 ? 1.532 9.498 -2.762 1.00 96.06 170 GLN A CA 1
ATOM 1369 C C . GLN A 1 170 ? 0.702 8.591 -1.844 1.00 96.06 170 GLN A C 1
ATOM 1371 O O . GLN A 1 170 ? 0.648 8.849 -0.640 1.00 96.06 170 GLN A O 1
ATOM 1376 N N . LEU A 1 171 ? 0.135 7.507 -2.380 1.00 95.50 171 LEU A N 1
ATOM 1377 C CA . LEU A 1 171 ? -0.702 6.558 -1.639 1.00 95.50 171 LEU A CA 1
ATOM 1378 C C . LEU A 1 171 ? 0.041 5.968 -0.444 1.00 95.50 171 LEU A C 1
ATOM 1380 O O . LEU A 1 171 ? -0.454 6.002 0.683 1.00 95.50 171 LEU A O 1
ATOM 1384 N N . ARG A 1 172 ? 1.293 5.538 -0.651 1.00 93.88 172 ARG A N 1
ATOM 1385 C CA . ARG A 1 172 ? 2.167 5.076 0.436 1.00 93.88 172 ARG A CA 1
ATOM 1386 C C . ARG A 1 172 ? 2.272 6.114 1.552 1.00 93.88 172 ARG A C 1
ATOM 1388 O O . ARG A 1 172 ? 2.186 5.761 2.728 1.00 93.88 172 ARG A O 1
ATOM 1395 N N . THR A 1 173 ? 2.479 7.381 1.193 1.00 93.00 173 THR A N 1
ATOM 1396 C CA . THR A 1 173 ? 2.637 8.482 2.152 1.00 93.00 173 THR A CA 1
ATOM 1397 C C . THR A 1 173 ? 1.349 8.743 2.931 1.00 93.00 173 THR A C 1
ATOM 1399 O O . THR A 1 173 ? 1.406 9.002 4.133 1.00 93.00 173 THR A O 1
ATOM 1402 N N . GLU A 1 174 ? 0.194 8.683 2.275 1.00 92.12 174 GLU A N 1
ATOM 1403 C CA . GLU A 1 174 ? -1.116 8.848 2.912 1.00 92.12 174 GLU A CA 1
ATOM 1404 C C . GLU A 1 174 ? -1.404 7.711 3.900 1.00 92.12 174 GLU A C 1
ATOM 1406 O O . GLU A 1 174 ? -1.724 7.974 5.062 1.00 92.12 174 GLU A O 1
ATOM 1411 N N . ILE A 1 175 ? -1.150 6.462 3.501 1.00 92.12 175 ILE A N 1
ATOM 1412 C CA . ILE A 1 175 ? -1.312 5.294 4.376 1.00 92.12 175 ILE A CA 1
ATOM 1413 C C . ILE A 1 175 ? -0.324 5.346 5.557 1.00 92.12 175 ILE A C 1
ATOM 1415 O O . ILE A 1 175 ? -0.675 5.018 6.691 1.00 92.12 175 ILE A O 1
ATOM 1419 N N . ASP A 1 176 ? 0.916 5.799 5.348 1.00 87.69 176 ASP A N 1
ATOM 1420 C CA . ASP A 1 176 ? 1.883 5.948 6.443 1.00 87.69 176 ASP A CA 1
ATOM 1421 C C . ASP A 1 176 ? 1.525 7.089 7.410 1.00 87.69 176 ASP A C 1
ATOM 1423 O O . ASP A 1 176 ? 1.807 6.980 8.608 1.00 87.69 176 ASP A O 1
ATOM 1427 N N . LYS A 1 177 ? 0.887 8.170 6.939 1.00 86.44 177 LYS A N 1
ATOM 1428 C CA . LYS A 1 177 ? 0.415 9.271 7.800 1.00 86.44 177 LYS A CA 1
ATOM 1429 C C . LYS A 1 177 ? -0.668 8.816 8.769 1.00 86.44 177 LYS A C 1
ATOM 1431 O O . LYS A 1 177 ? -0.643 9.252 9.918 1.00 86.44 177 LYS A O 1
ATOM 1436 N N . PHE A 1 178 ? -1.517 7.869 8.368 1.00 79.31 178 PHE A N 1
ATOM 1437 C CA . PHE A 1 178 ? -2.530 7.269 9.240 1.00 79.31 178 PHE A CA 1
ATOM 1438 C C . PHE A 1 178 ? -1.939 6.656 10.530 1.00 79.31 178 PHE A C 1
ATOM 1440 O O . PHE A 1 178 ? -2.624 6.526 11.545 1.00 79.31 178 PHE A O 1
ATOM 1447 N N . LYS A 1 179 ? -0.634 6.340 10.553 1.00 63.72 179 LYS A N 1
ATOM 1448 C CA . LYS A 1 179 ? 0.066 5.866 11.758 1.00 63.72 179 LYS A CA 1
ATOM 1449 C C . LYS A 1 179 ? 0.267 6.928 12.844 1.00 63.72 179 LYS A C 1
ATOM 1451 O O . LYS A 1 179 ? 0.608 6.538 13.958 1.00 63.72 179 LYS A O 1
ATOM 1456 N N . LYS A 1 180 ? 0.166 8.227 12.539 1.00 53.84 180 LYS A N 1
ATOM 1457 C CA . LYS A 1 180 ? 0.595 9.304 13.454 1.00 53.84 180 LYS A CA 1
ATOM 1458 C C . LYS A 1 180 ? -0.491 9.824 14.403 1.00 53.84 180 LYS A C 1
ATOM 1460 O O . LYS A 1 180 ? -0.134 10.501 15.362 1.00 53.84 180 LYS A O 1
ATOM 1465 N N . ASP A 1 181 ? -1.752 9.438 14.213 1.00 47.03 181 ASP A N 1
ATOM 1466 C CA . ASP A 1 181 ? -2.891 9.991 14.968 1.00 47.03 181 ASP A CA 1
ATOM 1467 C C . ASP A 1 181 ? -3.486 9.012 16.008 1.00 47.03 181 ASP A C 1
ATOM 1469 O O . ASP A 1 181 ? -4.688 9.034 16.286 1.00 47.03 181 ASP A O 1
ATOM 1473 N N . GLY A 1 182 ? -2.667 8.106 16.558 1.00 41.69 182 GLY A N 1
ATOM 1474 C CA . GLY A 1 182 ? -3.085 7.050 17.497 1.00 41.69 182 GLY A CA 1
ATOM 1475 C C . GLY A 1 182 ? -2.402 7.093 18.854 1.00 41.69 182 GLY A C 1
ATOM 1476 O O . GLY A 1 182 ? -1.155 7.159 18.874 1.00 41.69 182 GLY A O 1
#

Mean predicted aligned error: 13.78 Å

Secondary structure (DSSP, 8-state):
-------------SGGG--HHHHHHHHHHHHHHHHHHHHHHHHHHHHHHHHHHHHHHHHHHHHHHHHHHHHHHHHHHHHHHHHHHHHHHTT---HHHHHHHHHHHHHHHHHHHTS-GGGS-HHHHHHHHHHHHHHHHHHHHHHHHHHT--TTTHHHHHHHHHHHHHHHHHHHHHHHHGGG--

Organism: NCBI:txid192814

Solvent-accessible surface area (backbone atoms only — not comparable to full-atom values): 10389 Å² total; per-residue (Å²): 144,80,82,85,82,76,80,79,78,80,80,76,82,60,86,88,67,63,51,76,67,54,54,52,51,53,53,50,50,53,52,48,50,51,52,50,49,49,52,50,50,52,51,50,48,52,52,50,54,48,48,54,51,53,50,52,53,48,30,53,51,53,31,50,61,54,49,56,58,43,50,58,48,47,54,54,45,51,57,49,49,54,52,47,52,53,25,57,76,68,70,58,74,55,73,77,55,50,58,54,51,39,54,46,38,54,49,45,43,52,50,57,71,65,50,58,69,90,30,50,55,75,96,48,40,67,51,53,52,53,42,43,51,45,43,52,53,50,34,52,51,51,52,45,58,71,77,57,64,57,84,87,54,49,69,59,52,51,49,53,51,49,52,44,52,54,48,46,55,49,41,51,51,55,60,57,53,67,68,74,84,118

pLDDT: mean 76.18, std 16.91, range [34.81, 96.06]